Protein AF-0000000075077483 (afdb_homodimer)

Solvent-accessible surface area (backbone atoms only — not comparable to full-atom values): 10886 Å² total; per-residue (Å²): 132,54,50,33,24,31,17,31,36,60,47,81,89,48,21,84,65,26,46,28,31,30,27,50,31,21,62,82,51,62,83,49,68,46,40,33,31,26,36,29,25,46,46,90,75,42,62,84,83,55,70,41,80,48,17,48,75,46,72,58,89,95,40,52,27,29,35,39,52,67,51,25,32,35,39,57,49,85,51,50,43,59,76,71,48,81,44,57,90,45,44,68,61,53,51,48,16,56,40,25,47,48,66,54,92,131,54,52,34,24,31,18,31,36,60,47,80,90,47,20,83,67,25,47,29,31,31,28,50,29,22,61,80,50,62,83,49,67,47,41,34,31,26,37,29,24,43,46,90,76,44,62,84,83,54,71,40,79,47,17,48,75,46,71,59,88,94,40,54,27,29,37,39,51,65,53,26,31,34,41,56,50,85,52,49,44,59,77,72,48,80,44,57,91,45,44,69,61,54,51,47,16,55,40,26,48,48,68,55,91

Secondary structure (DSSP, 8-state):
--TTEEEEE--TTTTTT--EEEE-S-GGGTTSSEEEEEEEEETTTS-GGG-STTS-EEEETTEEEEE-GGG-EEEEGGGEEEEEEE-GGGHHHHHHHHHHHHH--/--TTEEEEE--TTTTTT--EEEE-S-GGGTTSSEEEEEEEEETTTS-GGG-STTS-EEEETTEEEEE-GGG-EEEEGGGEEEEEEE-GGGHHHHHHHHHHHHH--

Organism: Methylotuvimicrobium buryatense (NCBI:txid95641)

Sequence (210 aa):
MAQFRAYENSNKATMKAYPYLLDIQSNLLDELRTTVVIPLCPTNLAGKAAITKLCPILKIDDRSFIVLTQQIAGIDRKYLGKEICDLSQYRSEIIAALDFIISGIMAQFRAYENSNKATMKAYPYLLDIQSNLLDELRTTVVIPLCPTNLAGKAAITKLCPILKIDDRSFIVLTQQIAGIDRKYLGKEICDLSQYRSEIIAALDFIISGI

Radius of gyration: 16.52 Å; Cα contacts (8 Å, |Δi|>4): 460; chains: 2; bounding box: 36×50×36 Å

Nearest PDB structures (foldseek):
  3tcj-assembly1_A  TM=9.630E-01  e=7.686E-12  Aliivibrio fischeri
  4vub-assembly1_A-2  TM=9.237E-01  e=4.743E-09  Escherichia coli
  1vub-assembly1_A  TM=9.312E-01  e=1.357E-08  Escherichia coli
  2vub-assembly1_D  TM=9.098E-01  e=1.927E-08  Escherichia coli
  1vub-assembly2_D  TM=9.027E-01  e=4.117E-08  Escherichia coli

InterPro domains:
  IPR002712 Toxin CcdB [PF01845] (3-104)
  IPR011067 Plasmid maintenance toxin/Cell growth inhibitor [G3DSA:2.30.30.110] (1-105)

Foldseek 3Di:
DAAQWKFAQQDPVCCVQFGIWGFHAHPVVVVDQKTKTWTKGFVVSPPPVQDDLQWDWDDDDHTIITGNNVRIDIDGPVRTHGTRDGRVVCVVSSVSNNCCVVPVD/DAAQWKFAQQDPVCCVQFGIWGFHAHPVCVVDQKTKTWTKGFPVSPPPVQDDLQWDWDDDDHTIITGNNVRIDIDGPVRTHGTRDHRVVCVVSNVSNNCCVVPVD

Structure (mmCIF, N/CA/C/O backbone):
data_AF-0000000075077483-model_v1
#
loop_
_entity.id
_entity.type
_entity.pdbx_description
1 polymer 'Toxin CcdB'
#
loop_
_atom_site.group_PDB
_atom_site.id
_atom_site.type_symbol
_atom_site.label_atom_id
_atom_site.label_alt_id
_atom_site.label_comp_id
_atom_site.label_asym_id
_atom_site.label_entity_id
_atom_site.label_seq_id
_atom_site.pdbx_PDB_ins_code
_atom_site.Cartn_x
_atom_site.Cartn_y
_atom_site.Cartn_z
_atom_site.occupancy
_atom_site.B_iso_or_equiv
_atom_site.auth_seq_id
_atom_site.auth_comp_id
_atom_site.auth_asym_id
_atom_site.auth_atom_id
_atom_site.pdbx_PDB_model_num
ATOM 1 N N . MET A 1 1 ? 16.078 -9.047 -2.4 1 71.12 1 MET A N 1
ATOM 2 C CA . MET A 1 1 ? 14.648 -9.07 -2.674 1 71.12 1 MET A CA 1
ATOM 3 C C . MET A 1 1 ? 14.305 -8.148 -3.836 1 71.12 1 MET A C 1
ATOM 5 O O . MET A 1 1 ? 14.852 -7.051 -3.951 1 71.12 1 MET A O 1
ATOM 9 N N . ALA A 1 2 ? 13.648 -8.844 -4.918 1 86.56 2 ALA A N 1
ATOM 10 C CA . ALA A 1 2 ? 13.469 -8.148 -6.191 1 86.56 2 ALA A CA 1
ATOM 11 C C . ALA A 1 2 ? 12 -7.855 -6.457 1 86.56 2 ALA A C 1
ATOM 13 O O . ALA A 1 2 ? 11.117 -8.594 -6.008 1 86.56 2 ALA A O 1
ATOM 14 N N . GLN A 1 3 ? 11.875 -6.719 -7.055 1 95.44 3 GLN A N 1
ATOM 15 C CA . GLN A 1 3 ? 10.531 -6.324 -7.449 1 95.44 3 GLN A CA 1
ATOM 16 C C . GLN A 1 3 ? 9.875 -7.387 -8.328 1 95.44 3 GLN A C 1
ATOM 18 O O . GLN A 1 3 ? 10.523 -7.945 -9.219 1 95.44 3 GLN A O 1
ATOM 23 N N . PHE A 1 4 ? 8.648 -7.734 -8.07 1 97.5 4 PHE A N 1
ATOM 24 C CA . PHE A 1 4 ? 7.762 -8.648 -8.781 1 97.5 4 PHE A CA 1
ATOM 25 C C . PHE A 1 4 ? 8.164 -10.094 -8.523 1 97.5 4 PHE A C 1
ATOM 27 O O . PHE A 1 4 ? 7.973 -10.953 -9.391 1 97.5 4 PHE A O 1
ATOM 34 N N . ARG A 1 5 ? 8.805 -10.359 -7.426 1 97.31 5 ARG A N 1
ATOM 35 C CA . ARG A 1 5 ? 9.023 -11.719 -6.949 1 97.31 5 ARG A CA 1
ATOM 36 C C . ARG A 1 5 ? 8.039 -12.07 -5.84 1 97.31 5 ARG A C 1
ATOM 38 O O . ARG A 1 5 ? 7.652 -11.211 -5.047 1 97.31 5 ARG A O 1
ATOM 45 N N . ALA A 1 6 ? 7.668 -13.305 -5.891 1 98 6 ALA A N 1
ATOM 46 C CA . ALA A 1 6 ? 6.777 -13.812 -4.852 1 98 6 ALA A CA 1
ATOM 47 C C . ALA A 1 6 ? 7.566 -14.477 -3.727 1 98 6 ALA A C 1
ATOM 49 O O . ALA A 1 6 ? 8.539 -15.188 -3.98 1 98 6 ALA A O 1
ATOM 50 N N . TYR A 1 7 ? 7.16 -14.242 -2.523 1 98.06 7 TYR A N 1
ATOM 51 C CA . TYR A 1 7 ? 7.77 -14.812 -1.329 1 98.06 7 TYR A CA 1
ATOM 52 C C . TYR A 1 7 ? 6.73 -15.531 -0.476 1 98.06 7 TYR A C 1
ATOM 54 O O . TYR A 1 7 ? 5.551 -15.18 -0.503 1 98.06 7 TYR A O 1
ATOM 62 N N . GLU A 1 8 ? 7.199 -16.453 0.209 1 97.44 8 GLU A N 1
ATOM 63 C CA . GLU A 1 8 ? 6.316 -17.109 1.165 1 97.44 8 GLU A CA 1
ATOM 64 C C . GLU A 1 8 ? 5.879 -16.156 2.27 1 97.44 8 GLU A C 1
ATOM 66 O O . GLU A 1 8 ? 6.68 -15.344 2.748 1 97.44 8 GLU A O 1
ATOM 71 N N . ASN A 1 9 ? 4.621 -16.203 2.596 1 97.06 9 ASN A N 1
ATOM 72 C CA . ASN A 1 9 ? 4.121 -15.469 3.752 1 97.06 9 ASN A CA 1
ATOM 73 C C . ASN A 1 9 ? 4.484 -16.156 5.059 1 97.06 9 ASN A C 1
ATOM 75 O O . ASN A 1 9 ? 3.979 -17.25 5.355 1 97.06 9 ASN A O 1
ATOM 79 N N . SER A 1 10 ? 5.254 -15.5 5.852 1 95.06 10 SER A N 1
ATOM 80 C CA . SER A 1 10 ? 5.742 -16.125 7.074 1 95.06 10 SER A CA 1
ATOM 81 C C . SER A 1 10 ? 4.805 -15.859 8.25 1 95.06 10 SER A C 1
ATOM 83 O O . SER A 1 10 ? 5.02 -16.375 9.352 1 95.06 10 SER A O 1
ATOM 85 N N . ASN A 1 11 ? 3.857 -15.062 7.992 1 92.94 11 ASN A N 1
ATOM 86 C CA . ASN A 1 11 ? 2.877 -14.781 9.039 1 92.94 11 ASN A CA 1
ATOM 87 C C . ASN A 1 11 ? 1.908 -15.945 9.219 1 92.94 11 ASN A C 1
ATOM 89 O O . ASN A 1 11 ? 1.071 -16.203 8.359 1 92.94 11 ASN A O 1
ATOM 93 N N . LYS A 1 12 ? 1.883 -16.594 10.336 1 91.25 12 LYS A N 1
ATOM 94 C CA . LYS A 1 12 ? 1.103 -17.797 10.609 1 91.25 12 LYS A CA 1
ATOM 95 C C . LYS A 1 12 ? -0.393 -17.5 10.602 1 91.25 12 LYS A C 1
ATOM 97 O O . LYS A 1 12 ? -1.205 -18.359 10.258 1 91.25 12 LYS A O 1
ATOM 102 N N . ALA A 1 13 ? -0.696 -16.234 10.938 1 90 13 ALA A N 1
ATOM 103 C CA . ALA A 1 13 ? -2.105 -15.867 11.039 1 90 13 ALA A CA 1
ATOM 104 C C . ALA A 1 13 ? -2.736 -15.719 9.664 1 90 13 ALA A C 1
ATOM 106 O O . ALA A 1 13 ? -3.938 -15.938 9.492 1 90 13 ALA A O 1
ATOM 107 N N . THR A 1 14 ? -1.994 -15.375 8.664 1 91.44 14 THR A N 1
ATOM 108 C CA . THR A 1 14 ? -2.592 -15.031 7.383 1 91.44 14 THR A CA 1
ATOM 109 C C . THR A 1 14 ? -2.084 -15.953 6.277 1 91.44 14 THR A C 1
ATOM 111 O O . THR A 1 14 ? -2.621 -15.961 5.168 1 91.44 14 THR A O 1
ATOM 114 N N . MET A 1 15 ? -1.057 -16.797 6.527 1 92.06 15 MET A N 1
ATOM 115 C CA . MET A 1 15 ? -0.383 -17.578 5.5 1 92.06 15 MET A CA 1
ATOM 116 C C . MET A 1 15 ? -1.355 -18.547 4.828 1 92.06 15 MET A C 1
ATOM 118 O O . MET A 1 15 ? -1.161 -18.922 3.672 1 92.06 15 MET A O 1
ATOM 122 N N . LYS A 1 16 ? -2.379 -19.031 5.52 1 91.81 16 LYS A N 1
ATOM 123 C CA . LYS A 1 16 ? -3.342 -19.953 4.922 1 91.81 16 LYS A CA 1
ATOM 124 C C . LYS A 1 16 ? -4.148 -19.266 3.824 1 91.81 16 LYS A C 1
ATOM 126 O O . LYS A 1 16 ? -4.34 -19.828 2.744 1 91.81 16 LYS A O 1
ATOM 131 N N . ALA A 1 17 ? -4.566 -18.062 4.086 1 91.12 17 ALA A N 1
ATOM 132 C CA . ALA A 1 17 ? -5.352 -17.281 3.127 1 91.12 17 ALA A CA 1
ATOM 133 C C . ALA A 1 17 ? -4.461 -16.672 2.053 1 91.12 17 ALA A C 1
ATOM 135 O O . ALA A 1 17 ? -4.84 -16.609 0.882 1 91.12 17 ALA A O 1
ATOM 136 N N . TYR A 1 18 ? -3.275 -16.266 2.504 1 94.19 18 TYR A N 1
ATOM 137 C CA . TYR A 1 18 ? -2.318 -15.602 1.631 1 94.19 18 TYR A CA 1
ATOM 138 C C . TYR A 1 18 ? -0.953 -16.281 1.703 1 94.19 18 TYR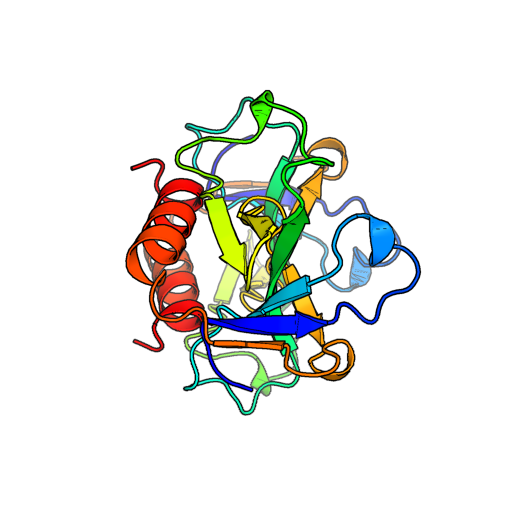 A C 1
ATOM 140 O O . TYR A 1 18 ? -0.018 -15.742 2.299 1 94.19 18 TYR A O 1
ATOM 148 N N . PRO A 1 19 ? -0.81 -17.344 1.039 1 95.94 19 PRO A N 1
ATOM 149 C CA . PRO A 1 19 ? 0.428 -18.109 1.172 1 95.94 19 PRO A CA 1
ATOM 150 C C . PRO A 1 19 ? 1.645 -17.375 0.616 1 95.94 19 PRO A C 1
ATOM 152 O O . PRO A 1 19 ? 2.775 -17.641 1.024 1 95.94 19 PRO A O 1
ATOM 155 N N . TYR A 1 20 ? 1.391 -16.422 -0.291 1 97.19 20 TYR A N 1
ATOM 156 C CA . TYR A 1 20 ? 2.51 -15.727 -0.918 1 97.19 20 TYR A CA 1
ATOM 157 C C . TYR A 1 20 ? 2.318 -14.219 -0.861 1 97.19 20 TYR A C 1
ATOM 159 O O . TYR A 1 20 ? 1.186 -13.727 -0.858 1 97.19 20 TYR A O 1
ATOM 167 N N . LEU A 1 21 ? 3.395 -13.562 -0.806 1 97.88 21 LEU A N 1
ATOM 168 C CA . LEU A 1 21 ? 3.467 -12.109 -0.886 1 97.88 21 LEU A CA 1
ATOM 169 C C . LEU A 1 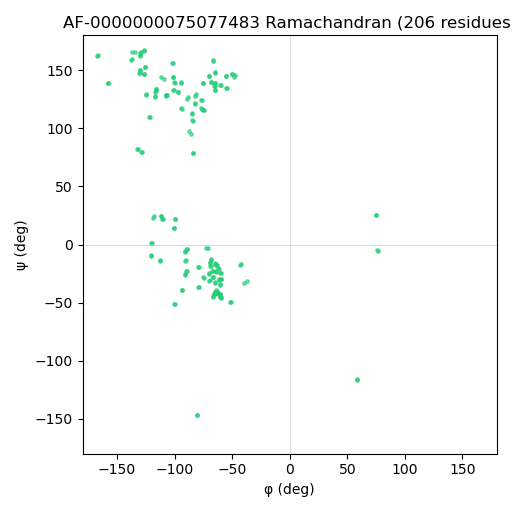21 ? 4.258 -11.672 -2.115 1 97.88 21 LEU A C 1
ATOM 171 O O . LEU A 1 21 ? 5.383 -12.125 -2.33 1 97.88 21 LEU A O 1
ATOM 175 N N . LEU A 1 22 ? 3.652 -10.828 -2.869 1 98 22 LEU A N 1
ATOM 176 C CA . LEU A 1 22 ? 4.305 -10.289 -4.055 1 98 22 LEU A CA 1
ATOM 177 C C . LEU A 1 22 ? 4.984 -8.961 -3.746 1 98 22 LEU A C 1
ATOM 179 O O . LEU A 1 22 ? 4.316 -7.98 -3.412 1 98 22 LEU A O 1
ATOM 183 N N . ASP A 1 23 ? 6.309 -8.969 -3.9 1 97.75 23 ASP A N 1
ATOM 184 C CA . ASP A 1 23 ? 7.043 -7.727 -3.703 1 97.75 23 ASP A CA 1
ATOM 185 C C . ASP A 1 23 ? 6.891 -6.801 -4.91 1 97.75 23 ASP A C 1
ATOM 187 O O . ASP A 1 23 ? 7.223 -7.184 -6.035 1 97.75 23 ASP A O 1
ATOM 191 N N . ILE A 1 24 ? 6.414 -5.527 -4.66 1 97.19 24 ILE A N 1
ATOM 192 C CA . ILE A 1 24 ? 6.184 -4.637 -5.793 1 97.19 24 ILE A CA 1
ATOM 193 C C . ILE A 1 24 ? 7.047 -3.385 -5.648 1 97.19 24 ILE A C 1
ATOM 195 O O . ILE A 1 24 ? 6.98 -2.479 -6.48 1 97.19 24 ILE A O 1
ATOM 199 N N . GLN A 1 25 ? 7.816 -3.303 -4.641 1 95.38 25 GLN A N 1
ATOM 200 C CA . GLN A 1 25 ? 8.633 -2.123 -4.383 1 95.38 25 GLN A CA 1
ATOM 201 C C . GLN A 1 25 ? 9.836 -2.07 -5.328 1 95.38 25 GLN A C 1
ATOM 203 O O . GLN A 1 25 ? 10.477 -3.092 -5.586 1 95.38 25 GLN A O 1
ATOM 208 N N . SER A 1 26 ? 10.133 -0.882 -5.824 1 94.56 26 SER A N 1
ATOM 209 C CA . SER A 1 26 ? 11.266 -0.688 -6.727 1 94.56 26 SER A CA 1
ATOM 210 C C . SER A 1 26 ? 12.562 -1.191 -6.102 1 94.56 26 SER A C 1
ATOM 212 O O . SER A 1 26 ? 12.828 -0.944 -4.922 1 94.56 26 SER A O 1
ATOM 214 N N . ASN A 1 27 ? 13.406 -1.726 -6.902 1 93.38 27 ASN A N 1
ATOM 215 C CA . ASN A 1 27 ? 14.695 -2.219 -6.445 1 93.38 27 ASN A CA 1
ATOM 216 C C . ASN A 1 27 ? 15.609 -1.078 -6.004 1 93.38 27 ASN A C 1
ATOM 218 O O . ASN A 1 27 ? 16.609 -1.305 -5.316 1 93.38 27 ASN A O 1
ATOM 222 N N . LEU A 1 28 ? 15.281 0.094 -6.441 1 89.56 28 LEU A N 1
ATOM 223 C CA . LEU A 1 28 ? 16.078 1.262 -6.078 1 89.56 28 LEU A CA 1
ATOM 224 C C . LEU A 1 28 ? 15.938 1.57 -4.59 1 89.56 28 LEU A C 1
ATOM 226 O O . LEU A 1 28 ? 16.75 2.316 -4.027 1 89.56 28 LEU A O 1
ATOM 230 N N . LEU A 1 29 ? 15 0.995 -3.895 1 89.81 29 LEU A N 1
ATOM 231 C CA . LEU A 1 29 ? 14.734 1.267 -2.486 1 89.81 29 LEU A CA 1
ATOM 232 C C . LEU A 1 29 ? 15.078 0.057 -1.625 1 89.81 29 LEU A C 1
ATOM 234 O O . LEU A 1 29 ? 14.5 -0.131 -0.551 1 89.81 29 LEU A O 1
ATOM 238 N N . ASP A 1 30 ? 15.953 -0.751 -2.107 1 88.38 30 ASP A N 1
ATOM 239 C CA . ASP A 1 30 ? 16.312 -2.012 -1.465 1 88.38 30 ASP A CA 1
ATOM 240 C C . ASP A 1 30 ? 16.953 -1.768 -0.101 1 88.38 30 ASP A C 1
ATOM 242 O O . ASP A 1 30 ? 17.031 -2.676 0.73 1 88.38 30 ASP A O 1
ATOM 246 N N . GLU A 1 31 ? 17.391 -0.625 0.12 1 88 31 GLU A N 1
ATOM 247 C CA . GLU A 1 31 ? 18.062 -0.329 1.379 1 88 31 GLU A CA 1
ATOM 248 C C . GLU A 1 31 ? 17.062 -0.121 2.51 1 88 31 GLU A C 1
ATOM 250 O O . GLU A 1 31 ? 17.438 -0.15 3.686 1 88 31 GLU A O 1
ATOM 255 N N . LEU A 1 32 ? 15.875 0.15 2.174 1 87.62 32 LEU A N 1
ATOM 256 C CA . LEU A 1 32 ? 14.852 0.329 3.197 1 87.62 32 LEU A CA 1
ATOM 257 C C . LEU A 1 32 ? 14.602 -0.974 3.951 1 87.62 32 LEU A C 1
ATOM 259 O O . LEU A 1 32 ? 14.664 -2.057 3.365 1 87.62 32 LEU A O 1
ATOM 263 N N . ARG A 1 33 ? 14.273 -0.849 5.18 1 90.56 33 ARG A N 1
ATOM 264 C CA . ARG A 1 33 ? 13.945 -2.004 6.008 1 90.56 33 ARG A CA 1
ATOM 265 C C . ARG A 1 33 ? 12.617 -2.625 5.574 1 90.56 33 ARG A C 1
ATOM 267 O O . ARG A 1 33 ? 12.445 -3.844 5.648 1 90.56 33 ARG A O 1
ATOM 274 N N . THR A 1 34 ? 11.75 -1.788 5.074 1 91.81 34 THR A N 1
ATOM 275 C CA . THR A 1 34 ? 10.414 -2.248 4.688 1 91.81 34 THR A CA 1
ATOM 276 C C . THR A 1 34 ? 10.32 -2.422 3.174 1 91.81 34 THR A C 1
ATOM 278 O O . THR A 1 34 ? 11.172 -1.927 2.434 1 91.81 34 THR A O 1
ATOM 281 N N . THR A 1 35 ? 9.469 -3.197 2.76 1 95.31 35 THR A N 1
ATOM 282 C CA . THR A 1 35 ? 9.047 -3.297 1.366 1 95.31 35 THR A CA 1
ATOM 283 C C . THR A 1 35 ? 7.523 -3.23 1.255 1 95.31 35 THR A C 1
ATOM 285 O O . THR A 1 35 ? 6.82 -3.246 2.268 1 95.31 35 THR A O 1
ATOM 288 N N . VAL A 1 36 ? 7.047 -3.021 0.059 1 96.94 36 VAL A N 1
ATOM 289 C CA . VAL A 1 36 ? 5.613 -3.002 -0.196 1 96.94 36 VAL A CA 1
ATOM 290 C C . VAL A 1 36 ? 5.199 -4.27 -0.944 1 96.94 36 VAL A C 1
ATOM 292 O O . VAL A 1 36 ? 5.789 -4.605 -1.973 1 96.94 36 VAL A O 1
ATOM 295 N N . VAL A 1 37 ? 4.207 -4.93 -0.419 1 97.81 37 VAL A N 1
ATOM 296 C CA . VAL A 1 37 ? 3.818 -6.215 -0.996 1 97.81 37 VAL A CA 1
ATOM 297 C C . VAL A 1 37 ? 2.314 -6.234 -1.252 1 97.81 37 VAL A C 1
ATOM 299 O O . VAL A 1 37 ? 1.58 -5.387 -0.739 1 97.81 37 VAL A O 1
ATOM 302 N N . ILE A 1 38 ? 1.945 -7.145 -2.064 1 97.5 38 ILE A N 1
ATOM 303 C CA . ILE A 1 38 ? 0.545 -7.5 -2.266 1 97.5 38 ILE A CA 1
ATOM 304 C C . ILE A 1 38 ? 0.353 -8.992 -2.018 1 97.5 38 ILE A C 1
ATOM 306 O O . ILE A 1 38 ? 1.08 -9.82 -2.574 1 97.5 38 ILE A O 1
ATOM 310 N N . PRO A 1 39 ? -0.581 -9.367 -1.219 1 97.06 39 PRO A N 1
ATOM 311 C CA . PRO A 1 39 ? -0.812 -10.797 -0.982 1 97.06 39 PRO A CA 1
ATOM 312 C C . PRO A 1 39 ? -1.405 -11.508 -2.195 1 97.06 39 PRO A C 1
ATOM 314 O O . PRO A 1 39 ? -2.191 -10.914 -2.939 1 97.06 39 PRO A O 1
ATOM 317 N N . LEU A 1 40 ? -1.026 -12.695 -2.367 1 96.31 40 LEU A N 1
ATOM 318 C CA . LEU A 1 40 ? -1.577 -13.57 -3.4 1 96.31 40 LEU A CA 1
ATOM 319 C C . LEU A 1 40 ? -2.473 -14.641 -2.787 1 96.31 40 LEU A C 1
ATOM 321 O O . LEU A 1 40 ? -2.047 -15.375 -1.894 1 96.31 40 LEU A O 1
ATOM 325 N N . CYS A 1 41 ? -3.596 -14.727 -3.291 1 94.81 41 CYS A N 1
ATOM 326 C CA . CYS A 1 41 ? -4.578 -15.68 -2.789 1 94.81 41 CYS A CA 1
ATOM 327 C C . CYS A 1 41 ? -4.922 -16.719 -3.852 1 94.81 41 CYS A C 1
ATOM 329 O O . CYS A 1 41 ? -5.191 -16.375 -5 1 94.81 41 CYS A O 1
ATOM 331 N N . PRO A 1 42 ? -4.934 -17.984 -3.426 1 93.19 42 PRO A N 1
ATOM 332 C CA . PRO A 1 42 ? -5.387 -18.984 -4.398 1 93.19 42 PRO A CA 1
ATOM 333 C C . PRO A 1 42 ? -6.812 -18.734 -4.883 1 93.19 42 PRO A C 1
ATOM 335 O O . PRO A 1 42 ? -7.688 -18.391 -4.086 1 93.19 42 PRO A O 1
ATOM 338 N N . THR A 1 43 ? -7 -18.891 -6.195 1 89.56 43 THR A N 1
ATOM 339 C CA . THR A 1 43 ? -8.289 -18.594 -6.801 1 89.56 43 THR A CA 1
ATOM 340 C C . THR A 1 43 ? -9.391 -19.469 -6.195 1 89.56 43 THR A C 1
ATOM 342 O O . THR A 1 43 ? -10.555 -19.078 -6.148 1 89.56 43 THR A O 1
ATOM 345 N N . ASN A 1 44 ? -9.047 -20.641 -5.758 1 85.44 44 ASN A N 1
ATOM 346 C CA . ASN A 1 44 ? -10.039 -21.547 -5.188 1 85.44 44 ASN A CA 1
ATOM 347 C C . ASN A 1 44 ? -10.539 -21.047 -3.836 1 85.44 44 ASN A C 1
ATOM 349 O O . ASN A 1 44 ? -11.594 -21.469 -3.367 1 85.44 44 ASN A O 1
ATOM 353 N N . LEU A 1 45 ? -9.703 -20.266 -3.197 1 79.69 45 LEU A N 1
ATOM 354 C CA . LEU A 1 45 ? -10.102 -19.688 -1.92 1 79.69 45 LEU A CA 1
ATOM 355 C C . LEU A 1 45 ? -10.797 -18.344 -2.127 1 79.69 45 LEU A C 1
ATOM 357 O O . LEU A 1 45 ? -11.523 -17.875 -1.244 1 79.69 45 LEU A O 1
ATOM 361 N N . ALA A 1 46 ? -10.391 -17.797 -3.4 1 72.5 46 ALA A N 1
ATOM 362 C CA . ALA A 1 46 ? -10.914 -16.453 -3.648 1 72.5 46 ALA A CA 1
ATOM 363 C C . ALA A 1 46 ? -12.32 -16.516 -4.238 1 72.5 46 ALA A C 1
ATOM 365 O O . ALA A 1 46 ? -12.641 -17.422 -5.012 1 72.5 46 ALA A O 1
ATOM 366 N N . GLY A 1 47 ? -13.289 -16.094 -3.551 1 62.19 47 GLY A N 1
ATOM 367 C CA . GLY A 1 47 ? -14.602 -16.031 -4.172 1 62.19 47 GLY A CA 1
ATOM 368 C C . GLY A 1 47 ? -14.586 -15.383 -5.539 1 62.19 47 GLY A C 1
ATOM 369 O O . GLY A 1 47 ? -13.617 -14.703 -5.898 1 62.19 47 GLY A O 1
ATOM 370 N N . LYS A 1 48 ? -15.508 -15.836 -6.633 1 56.66 48 LYS A N 1
ATOM 371 C CA . LYS A 1 48 ? -15.688 -15.359 -8 1 56.66 48 LYS A CA 1
ATOM 372 C C . LYS A 1 48 ? -15.617 -13.836 -8.062 1 56.66 48 LYS A C 1
ATOM 374 O O . LYS A 1 48 ? -15.234 -13.266 -9.086 1 56.66 48 LYS A O 1
ATOM 379 N N . ALA A 1 49 ? -16.031 -13.242 -7.102 1 53.5 49 ALA A N 1
ATOM 380 C CA . ALA A 1 49 ? -16.234 -11.797 -7.082 1 53.5 49 ALA A CA 1
ATOM 381 C C . ALA A 1 49 ? -14.906 -11.047 -7.066 1 53.5 49 ALA A C 1
ATOM 383 O O . ALA A 1 49 ? -14.859 -9.836 -7.293 1 53.5 49 ALA A O 1
ATOM 384 N N . ALA A 1 50 ? -13.797 -11.805 -7.012 1 57.34 50 ALA A N 1
ATOM 385 C CA . ALA A 1 50 ? -12.547 -11.109 -6.754 1 57.34 50 ALA A CA 1
ATOM 386 C C . ALA A 1 50 ? -11.883 -10.672 -8.055 1 57.34 50 ALA A C 1
ATOM 388 O O . ALA A 1 50 ? -11.148 -9.688 -8.086 1 57.34 50 ALA A O 1
ATOM 389 N N . ILE A 1 51 ? -12.391 -11.227 -9.164 1 57.75 51 ILE A N 1
ATOM 390 C CA . ILE A 1 51 ? -11.641 -11.023 -10.398 1 57.75 51 ILE A CA 1
ATOM 391 C C . ILE A 1 51 ? -12.078 -9.719 -11.062 1 57.75 51 ILE A C 1
ATOM 393 O O . ILE A 1 51 ? -13.234 -9.586 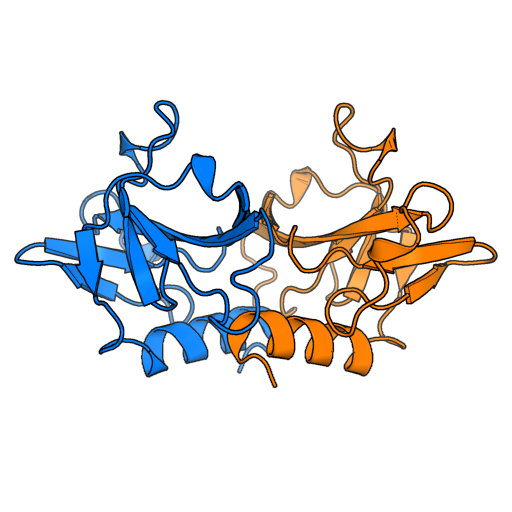-11.484 1 57.75 51 ILE A O 1
ATOM 397 N N . THR A 1 52 ? -11.344 -8.711 -10.844 1 71.5 52 THR A N 1
ATOM 398 C CA . THR A 1 52 ? -11.586 -7.41 -11.461 1 71.5 52 THR A CA 1
ATOM 399 C C . THR A 1 52 ? -10.273 -6.797 -11.945 1 71.5 52 THR A C 1
ATOM 401 O O . THR A 1 52 ? -9.211 -7.406 -11.812 1 71.5 52 THR A O 1
ATOM 404 N N . LYS A 1 53 ? -10.367 -5.832 -12.727 1 78.56 53 LYS A N 1
ATOM 405 C CA . LYS A 1 53 ? -9.219 -5.02 -13.117 1 78.56 53 LYS A CA 1
ATOM 406 C C . LYS A 1 53 ? -8.336 -4.703 -11.914 1 78.56 53 LYS A C 1
ATOM 408 O O . LYS A 1 53 ? -7.121 -4.523 -12.062 1 78.56 53 LYS A O 1
ATOM 413 N N . LEU A 1 54 ? -8.828 -4.852 -10.828 1 88.19 54 LEU A N 1
ATOM 414 C CA . LEU A 1 54 ? -8.133 -4.5 -9.594 1 88.19 54 LEU A CA 1
ATOM 415 C C . LEU A 1 54 ? -7.336 -5.688 -9.055 1 88.19 54 LEU A C 1
ATOM 417 O O . LEU A 1 54 ? -6.332 -5.508 -8.367 1 88.19 54 LEU A O 1
ATOM 421 N N . CYS A 1 55 ? -7.785 -6.859 -9.414 1 92.38 55 CYS A N 1
ATOM 422 C CA . CYS A 1 55 ? -7.148 -8.062 -8.891 1 92.38 55 CYS A CA 1
ATOM 423 C C . CYS A 1 55 ? -6.867 -9.055 -10.016 1 92.38 55 CYS A C 1
ATOM 425 O O . CYS A 1 55 ? -7.578 -10.047 -10.164 1 92.38 55 CYS A O 1
ATOM 427 N N . PRO A 1 56 ? -5.801 -8.836 -10.672 1 93 56 PRO A N 1
ATOM 428 C CA . PRO A 1 56 ? -5.484 -9.75 -11.766 1 93 56 PRO A CA 1
ATOM 429 C C . PRO A 1 56 ? -5.156 -11.164 -11.281 1 93 56 PRO A C 1
ATOM 431 O O . PRO A 1 56 ? -4.824 -11.359 -10.109 1 93 56 PRO A O 1
ATOM 434 N N . ILE A 1 57 ? -5.305 -12.086 -12.188 1 93.06 57 ILE A N 1
ATOM 435 C CA . ILE A 1 57 ? -4.969 -13.477 -11.906 1 93.06 57 ILE A CA 1
ATOM 436 C C . ILE A 1 57 ? -3.604 -13.812 -12.508 1 93.06 57 ILE A C 1
ATOM 438 O O . ILE A 1 57 ? -3.311 -13.438 -13.641 1 93.06 57 ILE A O 1
ATOM 442 N N . LEU A 1 58 ? -2.801 -14.43 -11.711 1 93.12 58 LEU A N 1
ATOM 443 C CA . LEU A 1 58 ? -1.516 -14.898 -12.211 1 93.12 58 LEU A CA 1
ATOM 444 C C . LEU A 1 58 ? -1.323 -16.375 -11.922 1 93.12 58 LEU A C 1
ATOM 446 O O . LEU A 1 58 ? -2.074 -16.969 -11.141 1 93.12 58 LEU A O 1
ATOM 450 N N . LYS A 1 59 ? -0.371 -16.938 -12.547 1 94 59 LYS A N 1
ATOM 451 C CA . LYS A 1 59 ? -0.114 -18.359 -12.391 1 94 59 LYS A CA 1
ATOM 452 C C . LYS A 1 59 ? 1.255 -18.609 -11.766 1 94 59 LYS A C 1
ATOM 454 O O . LYS A 1 59 ? 2.242 -17.969 -12.148 1 94 59 LYS A O 1
ATOM 459 N N . ILE A 1 60 ? 1.271 -19.438 -10.797 1 94.56 60 ILE A N 1
ATOM 460 C CA . ILE A 1 60 ? 2.494 -19.953 -10.195 1 94.56 60 ILE A CA 1
ATOM 461 C C . ILE A 1 60 ? 2.508 -21.469 -10.281 1 94.56 60 ILE A C 1
ATOM 463 O O . ILE A 1 60 ? 1.712 -22.141 -9.617 1 94.56 60 ILE A O 1
ATOM 467 N N . ASP A 1 61 ? 3.396 -21.906 -11.125 1 89.75 61 ASP A N 1
ATOM 468 C CA . ASP A 1 61 ? 3.41 -23.328 -11.438 1 89.75 61 ASP A CA 1
ATOM 469 C C . ASP A 1 61 ? 2.066 -23.781 -12 1 89.75 61 ASP A C 1
ATOM 471 O O . ASP A 1 61 ? 1.602 -23.266 -13.008 1 89.75 61 ASP A O 1
ATOM 475 N N . ASP A 1 62 ? 1.297 -24.672 -11.375 1 89.69 62 ASP A N 1
ATOM 476 C CA . ASP A 1 62 ? 0.04 -25.172 -11.914 1 89.69 62 ASP A CA 1
ATOM 477 C C . ASP A 1 62 ? -1.153 -24.656 -11.125 1 89.69 62 ASP A C 1
ATOM 479 O O . ASP A 1 62 ? -2.23 -25.25 -11.141 1 89.69 62 ASP A O 1
ATOM 483 N N . ARG A 1 63 ? -0.862 -23.594 -10.5 1 92.69 63 ARG A N 1
ATOM 484 C CA . ARG A 1 63 ? -1.936 -23.031 -9.688 1 92.69 63 ARG A CA 1
ATOM 485 C C . ARG A 1 63 ? -2.17 -21.562 -10.031 1 92.69 63 ARG A C 1
ATOM 487 O O . ARG A 1 63 ? -1.242 -20.859 -10.43 1 92.69 63 ARG A O 1
ATOM 494 N N . SER A 1 64 ? -3.377 -21.156 -9.945 1 93.38 64 SER A N 1
ATOM 495 C CA . SER A 1 64 ? -3.764 -19.781 -10.203 1 93.38 64 SER A CA 1
ATOM 496 C C . SER A 1 64 ? -3.945 -19 -8.898 1 93.38 64 SER A C 1
ATOM 498 O O . SER A 1 64 ? -4.484 -19.547 -7.926 1 93.38 64 SER A O 1
ATOM 500 N N . PHE A 1 65 ? -3.488 -17.797 -8.914 1 94.19 65 PHE A N 1
ATOM 501 C CA . P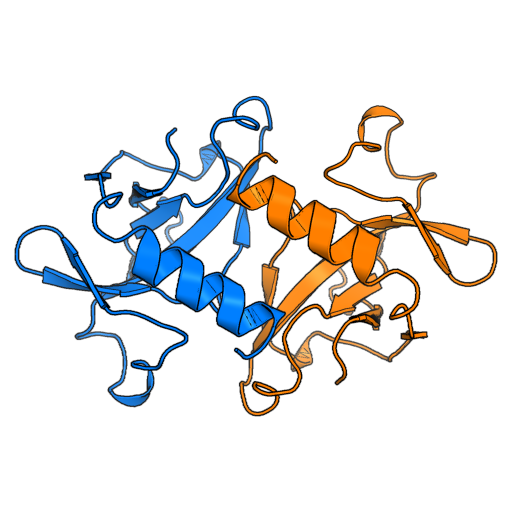HE A 1 65 ? -3.586 -16.922 -7.742 1 94.19 65 PHE A CA 1
ATOM 502 C C . PHE A 1 65 ? -4.172 -15.57 -8.117 1 94.19 65 PHE A C 1
ATOM 504 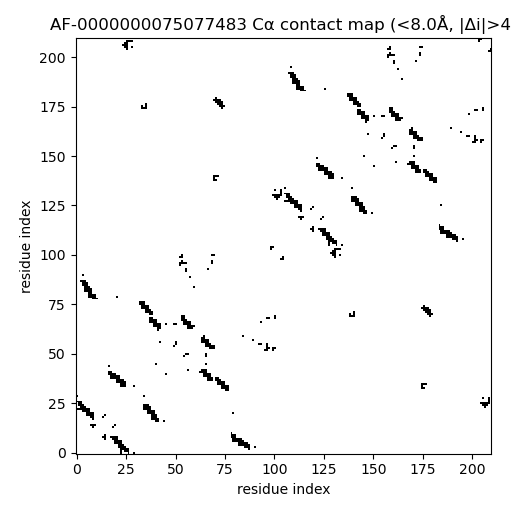O O . PHE A 1 65 ? -3.922 -15.062 -9.211 1 94.19 65 PHE A O 1
ATOM 511 N N . ILE A 1 66 ? -4.887 -14.969 -7.254 1 94.88 66 ILE A N 1
ATOM 512 C CA . ILE A 1 66 ? -5.41 -13.617 -7.383 1 94.88 66 ILE A CA 1
ATOM 513 C C . ILE A 1 66 ? -4.492 -12.641 -6.648 1 94.88 66 ILE A C 1
ATOM 515 O O . ILE A 1 66 ? -4.059 -12.906 -5.527 1 94.88 66 ILE A O 1
ATOM 519 N N . VAL A 1 67 ? -4.156 -11.578 -7.336 1 95.81 67 VAL A N 1
ATOM 520 C CA . VAL A 1 67 ? -3.389 -10.492 -6.727 1 95.81 67 VAL A CA 1
ATOM 521 C C . VAL A 1 67 ? -4.328 -9.539 -5.996 1 95.81 67 VAL A C 1
ATOM 523 O O . VAL A 1 67 ? -5.031 -8.742 -6.629 1 95.81 67 VAL A O 1
ATOM 526 N N . LEU A 1 68 ? -4.355 -9.547 -4.723 1 94 68 LEU A N 1
ATOM 527 C CA . LEU A 1 68 ? -5.273 -8.719 -3.953 1 94 68 LEU A CA 1
ATOM 528 C C . LEU A 1 68 ? -4.711 -7.312 -3.768 1 94 68 LEU A C 1
ATOM 530 O O . LEU A 1 68 ? -4.289 -6.949 -2.666 1 94 68 LEU A O 1
ATOM 534 N N . THR A 1 69 ? -4.828 -6.531 -4.785 1 95 69 THR A N 1
ATOM 535 C CA . THR A 1 69 ? -4.207 -5.215 -4.863 1 95 69 THR A CA 1
ATOM 536 C C . THR A 1 69 ? -4.711 -4.312 -3.738 1 95 69 THR A C 1
ATOM 538 O O . THR A 1 69 ? -3.949 -3.51 -3.191 1 95 69 THR A O 1
ATOM 541 N N . GLN A 1 70 ? -5.973 -4.434 -3.324 1 92.19 70 GLN A N 1
ATOM 542 C CA . GLN A 1 70 ? -6.559 -3.59 -2.289 1 92.19 70 GLN A CA 1
ATOM 543 C C . GLN A 1 70 ? -5.961 -3.902 -0.92 1 92.19 70 GLN A C 1
ATOM 545 O O . GLN A 1 70 ? -6.145 -3.143 0.032 1 92.19 70 GLN A O 1
ATOM 550 N N . GLN A 1 71 ? -5.285 -5.059 -0.842 1 93.75 71 GLN A N 1
ATOM 551 C CA . GLN A 1 71 ? -4.656 -5.457 0.413 1 93.75 71 GLN A CA 1
ATOM 552 C C . GLN A 1 71 ? -3.162 -5.148 0.4 1 93.75 71 GLN A C 1
ATOM 554 O O . GLN A 1 71 ? -2.373 -5.855 1.034 1 93.75 71 GLN A O 1
ATOM 559 N N . ILE A 1 72 ? -2.734 -4.254 -0.425 1 96.94 72 ILE A N 1
ATOM 560 C CA . ILE A 1 72 ? -1.354 -3.787 -0.467 1 96.94 72 ILE A CA 1
ATOM 561 C C . ILE A 1 72 ? -0.895 -3.406 0.939 1 96.94 72 ILE A C 1
ATOM 563 O O . ILE A 1 72 ? -1.686 -2.906 1.743 1 96.94 72 ILE A O 1
ATOM 567 N N . ALA A 1 73 ? 0.38 -3.635 1.199 1 97.19 73 ALA A N 1
ATOM 568 C CA . ALA A 1 73 ? 0.869 -3.336 2.543 1 97.19 73 ALA A CA 1
ATOM 569 C C . ALA A 1 73 ? 2.379 -3.119 2.541 1 97.19 73 ALA A C 1
ATOM 571 O O . ALA A 1 73 ? 3.111 -3.816 1.836 1 97.19 73 ALA A O 1
ATOM 572 N N . GLY A 1 74 ? 2.775 -2.143 3.283 1 96.62 74 GLY A N 1
ATOM 573 C CA . GLY A 1 74 ? 4.18 -2.062 3.656 1 96.62 74 GLY A CA 1
ATOM 574 C C . GLY A 1 74 ? 4.535 -2.951 4.832 1 96.62 74 GLY A C 1
ATOM 575 O O . GLY A 1 74 ? 3.898 -2.879 5.887 1 96.62 74 GLY A O 1
ATOM 576 N N . ILE A 1 75 ? 5.551 -3.727 4.668 1 95.44 75 ILE A N 1
ATOM 577 C CA . ILE A 1 75 ? 5.918 -4.641 5.746 1 95.44 75 ILE A CA 1
ATOM 578 C C . ILE A 1 75 ? 7.438 -4.652 5.914 1 95.44 75 ILE A C 1
ATOM 580 O O . ILE A 1 75 ? 8.172 -4.25 5.008 1 95.44 75 ILE A O 1
ATOM 584 N N . ASP A 1 76 ? 7.824 -5.078 7.094 1 94.69 76 ASP A N 1
ATOM 585 C CA . ASP A 1 76 ? 9.25 -5.348 7.285 1 94.69 76 ASP A CA 1
ATOM 586 C C . ASP A 1 76 ? 9.711 -6.504 6.398 1 94.69 76 ASP A C 1
ATOM 588 O O . ASP A 1 76 ? 9.039 -7.531 6.312 1 94.69 76 ASP A O 1
ATOM 592 N N . ARG A 1 77 ? 10.859 -6.398 5.82 1 93.69 77 ARG A N 1
ATOM 593 C CA . ARG A 1 77 ? 11.391 -7.414 4.918 1 93.69 77 ARG A CA 1
ATOM 594 C C . ARG A 1 77 ? 11.633 -8.727 5.652 1 93.69 77 ARG A C 1
ATOM 596 O O . ARG A 1 77 ? 11.641 -9.797 5.035 1 93.69 77 ARG A O 1
ATOM 603 N N . LYS A 1 78 ? 11.781 -8.609 6.891 1 92.69 78 LYS A N 1
ATOM 604 C CA . LYS A 1 78 ? 12.055 -9.805 7.684 1 92.69 78 LYS A CA 1
ATOM 605 C C . LYS A 1 78 ? 10.867 -10.766 7.656 1 92.69 78 LYS A C 1
ATOM 607 O O . LYS A 1 78 ? 11.008 -11.945 7.984 1 92.69 78 LYS A O 1
ATOM 612 N N . TYR A 1 79 ? 9.695 -10.273 7.242 1 93.25 79 TYR A N 1
ATOM 613 C CA . TYR A 1 79 ? 8.5 -11.109 7.207 1 93.25 79 TYR A CA 1
ATOM 614 C C . TYR A 1 79 ? 8.375 -11.82 5.867 1 93.25 79 TYR A C 1
ATOM 616 O O . TYR A 1 79 ? 7.457 -12.617 5.668 1 93.25 79 TYR A O 1
ATOM 624 N N . LEU A 1 80 ? 9.25 -11.539 4.973 1 95.38 80 LEU A N 1
ATOM 625 C CA . LEU A 1 80 ? 9.289 -12.266 3.709 1 95.38 80 LEU A CA 1
ATOM 626 C C . LEU A 1 80 ? 10.039 -13.586 3.867 1 95.38 80 LEU A C 1
ATOM 628 O O . LEU A 1 80 ? 11.203 -13.594 4.281 1 95.38 80 LEU A O 1
ATOM 632 N N . GLY A 1 81 ? 9.375 -14.602 3.574 1 95.88 81 GLY A N 1
ATOM 633 C CA . GLY A 1 81 ? 10 -15.914 3.635 1 95.88 81 GLY A CA 1
ATOM 634 C C . GLY A 1 81 ? 10.836 -16.234 2.41 1 95.88 81 GLY A C 1
ATOM 635 O O . GLY A 1 81 ? 11.469 -15.344 1.837 1 95.88 81 GLY A O 1
ATOM 636 N N . LYS A 1 82 ? 10.844 -17.469 2.082 1 95.94 82 LYS A N 1
ATOM 637 C CA . LYS A 1 82 ? 11.625 -17.922 0.937 1 95.94 82 LYS A CA 1
ATOM 638 C C . LYS A 1 82 ? 11.031 -17.406 -0.372 1 95.94 82 LYS A C 1
ATOM 640 O O . LYS A 1 82 ? 9.812 -17.359 -0.528 1 95.94 82 LYS A O 1
ATOM 645 N N . GLU A 1 83 ? 11.93 -17.016 -1.254 1 96.75 83 GLU A N 1
ATOM 646 C CA . GLU A 1 83 ? 11.469 -16.641 -2.588 1 96.75 83 GLU A CA 1
ATOM 647 C C . GLU A 1 83 ? 10.875 -17.844 -3.322 1 96.75 83 GLU A C 1
ATOM 649 O O . GLU A 1 83 ? 11.469 -18.922 -3.34 1 96.75 83 GLU A O 1
ATOM 654 N N . ILE A 1 84 ? 9.812 -17.672 -3.867 1 96.38 84 ILE A N 1
ATOM 655 C CA . ILE A 1 84 ? 9.086 -18.766 -4.508 1 96.38 84 ILE A CA 1
ATOM 656 C C . ILE A 1 84 ? 9.32 -18.719 -6.016 1 96.38 84 ILE A C 1
ATOM 658 O O . ILE A 1 84 ? 9.594 -19.75 -6.637 1 96.38 84 ILE A O 1
ATOM 662 N N . CYS A 1 85 ? 9.102 -17.547 -6.648 1 96.31 85 CYS A N 1
ATOM 663 C CA . CYS A 1 85 ? 9.25 -17.469 -8.102 1 96.31 85 CYS A CA 1
ATOM 664 C C . CYS A 1 85 ? 9.273 -16.016 -8.57 1 96.31 85 CYS A C 1
ATOM 666 O O . CYS A 1 85 ? 8.984 -15.102 -7.793 1 96.31 85 CYS A O 1
ATOM 668 N N . ASP A 1 86 ? 9.75 -15.891 -9.758 1 97.12 86 ASP A N 1
ATOM 669 C CA . ASP A 1 86 ? 9.758 -14.609 -10.445 1 97.12 86 ASP A CA 1
ATOM 670 C C . ASP A 1 86 ? 8.461 -14.391 -11.227 1 97.12 86 ASP A C 1
ATOM 672 O O . ASP A 1 86 ? 8.078 -15.227 -12.047 1 97.12 86 ASP A O 1
ATOM 676 N N . LEU A 1 87 ? 7.797 -13.266 -10.992 1 97.38 87 LEU A N 1
ATOM 677 C CA . LEU A 1 87 ? 6.523 -12.984 -11.641 1 97.38 87 LEU A CA 1
ATOM 678 C C . LEU A 1 87 ? 6.617 -11.719 -12.5 1 97.38 87 LEU A C 1
ATOM 680 O O . LEU A 1 87 ? 5.605 -11.07 -12.758 1 97.38 87 LEU A O 1
ATOM 684 N N . SER A 1 88 ? 7.793 -11.359 -12.914 1 96.31 88 SER A N 1
ATOM 685 C CA . SER A 1 88 ? 8.031 -10.164 -13.719 1 96.31 88 SER A CA 1
ATOM 686 C C . SER A 1 88 ? 7.258 -10.211 -15.031 1 96.31 88 SER A C 1
ATOM 688 O O . SER A 1 88 ? 6.98 -9.18 -15.641 1 96.31 88 SER A O 1
ATOM 690 N N . GLN A 1 89 ? 6.941 -11.438 -15.461 1 96.19 89 GLN A N 1
ATOM 691 C CA . GLN A 1 89 ? 6.176 -11.586 -16.688 1 96.19 89 GLN A CA 1
ATOM 692 C C . GLN A 1 89 ? 4.801 -10.93 -16.562 1 96.19 89 GLN A C 1
ATOM 694 O O . GLN A 1 89 ? 4.164 -10.617 -17.578 1 96.19 89 GLN A O 1
ATOM 699 N N . TYR A 1 90 ? 4.332 -10.719 -15.336 1 96 90 TYR A N 1
ATOM 700 C CA . TYR A 1 90 ? 3.018 -10.133 -15.094 1 96 90 TYR A CA 1
ATOM 701 C C . TYR A 1 90 ? 3.133 -8.656 -14.742 1 96 90 TYR A C 1
ATOM 703 O O . TYR A 1 90 ? 2.18 -8.055 -14.234 1 96 90 TYR A O 1
ATOM 711 N N . ARG A 1 91 ? 4.246 -8.07 -14.961 1 95.62 91 ARG A N 1
ATOM 712 C CA . ARG A 1 91 ? 4.527 -6.691 -14.57 1 95.62 91 ARG A CA 1
ATOM 713 C C . ARG A 1 91 ? 3.432 -5.75 -15.07 1 95.62 91 ARG A C 1
ATOM 715 O O . ARG A 1 91 ? 2.918 -4.934 -14.305 1 95.62 91 ARG A O 1
ATOM 722 N N . SER A 1 92 ? 3.061 -5.812 -16.328 1 95.19 92 SER A N 1
ATOM 723 C CA . SER A 1 92 ? 2.078 -4.906 -16.906 1 95.19 92 SER A CA 1
ATOM 724 C C . SER A 1 92 ? 0.733 -5.016 -16.188 1 95.19 92 SER A C 1
ATOM 726 O O . SER A 1 92 ? 0.108 -3.998 -15.883 1 95.19 92 SER A O 1
ATOM 728 N N . GLU A 1 93 ? 0.286 -6.262 -15.945 1 94.31 93 GLU A N 1
ATOM 729 C CA . GLU A 1 93 ? -0.984 -6.488 -15.258 1 94.31 93 GLU A CA 1
ATOM 730 C C . GLU A 1 93 ? -0.949 -5.945 -13.836 1 94.31 93 GLU A C 1
ATOM 732 O O . GLU A 1 93 ? -1.92 -5.344 -13.367 1 94.31 93 GLU A O 1
ATOM 737 N N . ILE A 1 94 ? 0.163 -6.16 -13.156 1 95.06 94 ILE A N 1
ATOM 738 C CA . ILE A 1 94 ? 0.313 -5.727 -11.766 1 95.06 94 ILE A CA 1
ATOM 739 C C . ILE A 1 94 ? 0.319 -4.199 -11.703 1 95.06 94 ILE A C 1
ATOM 741 O O . ILE A 1 94 ? -0.389 -3.604 -10.891 1 95.06 94 ILE A O 1
ATOM 745 N N . ILE A 1 95 ? 1.084 -3.551 -12.633 1 94.56 95 ILE A N 1
ATOM 746 C CA . ILE A 1 95 ? 1.181 -2.096 -12.672 1 94.56 95 ILE A CA 1
ATOM 747 C C . ILE A 1 95 ? -0.18 -1.495 -13.016 1 94.56 95 ILE A C 1
ATOM 749 O O . ILE A 1 95 ? -0.582 -0.478 -12.445 1 94.56 95 ILE A O 1
ATOM 753 N N . ALA A 1 96 ? -0.888 -2.082 -13.93 1 94.31 96 ALA A N 1
ATOM 754 C CA . ALA A 1 96 ? -2.219 -1.603 -14.297 1 94.31 96 ALA A CA 1
ATOM 755 C C . ALA A 1 96 ? -3.164 -1.643 -13.102 1 94.31 96 ALA A C 1
ATOM 757 O O . ALA A 1 96 ? -3.951 -0.717 -12.891 1 94.31 96 ALA A O 1
ATOM 758 N N . ALA A 1 97 ? -3.131 -2.75 -12.359 1 94.56 97 ALA A N 1
ATOM 759 C CA . ALA A 1 97 ? -3.969 -2.877 -11.172 1 94.56 97 ALA A CA 1
ATOM 760 C C . ALA A 1 97 ? -3.635 -1.795 -10.148 1 94.56 97 ALA A C 1
ATOM 762 O O . ALA A 1 97 ? -4.535 -1.189 -9.562 1 94.56 97 ALA A O 1
ATOM 763 N N . LEU A 1 98 ? -2.291 -1.554 -9.961 1 94.5 98 LEU A N 1
ATOM 764 C CA . LEU A 1 98 ? -1.831 -0.52 -9.047 1 94.5 98 LEU A CA 1
ATOM 765 C C . LEU A 1 98 ? -2.305 0.858 -9.492 1 94.5 98 LEU A C 1
ATOM 767 O O . LEU A 1 98 ? -2.738 1.67 -8.672 1 94.5 98 LEU A O 1
ATOM 771 N N . ASP A 1 99 ? -2.219 1.104 -10.797 1 93.06 99 ASP A N 1
ATOM 772 C CA . ASP A 1 99 ? -2.699 2.369 -11.344 1 93.06 99 ASP A CA 1
ATOM 773 C C . ASP A 1 99 ? -4.203 2.52 -11.133 1 93.06 99 ASP A C 1
ATOM 775 O O . ASP A 1 99 ? -4.688 3.609 -10.812 1 93.06 99 ASP A O 1
ATOM 779 N N . PHE A 1 100 ? -4.895 1.453 -11.312 1 93.25 100 PHE A N 1
ATOM 780 C CA . PHE A 1 100 ? -6.348 1.473 -11.188 1 93.25 100 PHE A CA 1
ATOM 781 C C . PHE A 1 100 ? -6.762 1.823 -9.766 1 93.25 100 PHE A C 1
ATOM 783 O O . PHE A 1 100 ? -7.715 2.576 -9.555 1 93.25 100 PHE A O 1
ATOM 790 N N . ILE A 1 101 ? -6.105 1.291 -8.797 1 92.69 101 ILE A N 1
ATOM 791 C CA . ILE A 1 101 ? -6.477 1.521 -7.406 1 92.69 101 ILE A CA 1
ATOM 792 C C . ILE A 1 101 ? -6.293 2.996 -7.059 1 92.69 101 ILE A C 1
ATOM 794 O O . ILE A 1 101 ? -7.051 3.553 -6.262 1 92.69 101 ILE A O 1
ATOM 798 N N . ILE A 1 102 ? -5.27 3.682 -7.676 1 93.19 102 ILE A N 1
ATOM 799 C CA . ILE A 1 102 ? -4.922 5.055 -7.32 1 93.19 102 ILE A CA 1
ATOM 800 C C . ILE A 1 102 ? -5.66 6.027 -8.234 1 93.19 102 ILE A C 1
ATOM 802 O O . ILE A 1 102 ? -6.152 7.062 -7.785 1 93.19 102 ILE A O 1
ATOM 806 N N . SER A 1 103 ? -5.789 5.703 -9.531 1 91.06 103 SER A N 1
ATOM 807 C CA . SER A 1 103 ? -6.305 6.68 -10.484 1 91.06 103 SER A CA 1
ATOM 808 C C . SER A 1 103 ? -7.668 6.254 -11.023 1 91.06 103 SER A C 1
ATOM 810 O O . SER A 1 103 ? -8.383 7.062 -11.617 1 91.06 103 SER A O 1
ATOM 812 N N . GLY A 1 104 ? -8.047 5.027 -10.82 1 85.12 104 GLY A N 1
ATOM 813 C CA . GLY A 1 104 ? -9.312 4.527 -11.336 1 85.12 104 GLY A CA 1
ATOM 814 C C . GLY A 1 104 ? -9.273 4.223 -12.828 1 85.12 104 GLY A C 1
ATOM 815 O O . GLY A 1 104 ? -10.312 3.994 -13.445 1 85.12 104 GLY A O 1
ATOM 816 N N . ILE A 1 105 ? -8.219 4.523 -13.469 1 76.25 105 ILE A N 1
ATOM 817 C CA . ILE A 1 105 ? -8.148 4.281 -14.906 1 76.25 105 ILE A CA 1
ATOM 818 C C . ILE A 1 105 ? -7.16 3.15 -15.188 1 76.25 105 ILE A C 1
ATOM 820 O O . ILE A 1 105 ? -6.223 2.93 -14.414 1 76.25 105 ILE A O 1
ATOM 824 N N . MET B 1 1 ? -16.094 8.805 1.627 1 71.25 1 MET B N 1
ATOM 825 C CA . MET B 1 1 ? -14.656 8.922 1.822 1 71.25 1 MET B CA 1
ATOM 826 C C . MET B 1 1 ? -13.953 9.195 0.5 1 71.25 1 MET B C 1
ATOM 828 O O . MET B 1 1 ? -14.336 8.656 -0.539 1 71.25 1 MET B O 1
ATOM 832 N N . ALA B 1 2 ? -13.18 10.414 0.512 1 86.5 2 ALA B N 1
ATOM 833 C CA . ALA B 1 2 ? -12.648 10.922 -0.75 1 86.5 2 ALA B CA 1
ATOM 834 C C . ALA B 1 2 ? -11.125 10.766 -0.805 1 86.5 2 ALA B C 1
ATOM 836 O O . ALA B 1 2 ? -10.461 10.789 0.23 1 86.5 2 ALA B O 1
ATOM 837 N N . GLN B 1 3 ? -10.742 10.453 -1.986 1 95.38 3 GLN B N 1
ATOM 838 C CA . GLN B 1 3 ? -9.312 10.352 -2.227 1 95.38 3 GLN B CA 1
ATOM 839 C C . GLN B 1 3 ? -8.586 11.633 -1.808 1 95.38 3 GLN B C 1
ATOM 841 O O . GLN B 1 3 ? -9.07 12.734 -2.064 1 95.38 3 GLN B O 1
ATOM 846 N N . PHE B 1 4 ? -7.492 11.531 -1.124 1 97.5 4 PHE B N 1
ATOM 847 C CA . PHE B 1 4 ? -6.566 12.562 -0.668 1 97.5 4 PHE B CA 1
ATOM 848 C C . PHE B 1 4 ? -7.156 13.336 0.503 1 97.5 4 PHE B C 1
ATOM 850 O O . PHE B 1 4 ? -6.883 14.531 0.667 1 97.5 4 PHE B O 1
ATOM 857 N N . ARG B 1 5 ? -8.047 12.719 1.239 1 97.31 5 ARG B N 1
ATOM 858 C CA . ARG B 1 5 ? -8.5 13.25 2.521 1 97.31 5 ARG B CA 1
ATOM 859 C C . ARG B 1 5 ? -7.828 12.531 3.684 1 97.31 5 ARG B C 1
ATOM 861 O O . ARG B 1 5 ? -7.535 11.336 3.594 1 97.31 5 ARG B O 1
ATOM 868 N N . ALA B 1 6 ? -7.582 13.32 4.672 1 98 6 ALA B N 1
ATOM 869 C CA . ALA B 1 6 ? -6.996 12.766 5.887 1 98 6 ALA B CA 1
ATOM 870 C C . ALA B 1 6 ? -8.078 12.406 6.906 1 98 6 ALA B C 1
ATOM 872 O O . ALA B 1 6 ? -9.039 13.156 7.082 1 98 6 ALA B O 1
ATOM 873 N N . TYR B 1 7 ? -7.91 11.312 7.547 1 98.06 7 TYR B N 1
ATOM 874 C CA . TYR B 1 7 ? -8.82 10.828 8.578 1 98.06 7 TYR B CA 1
ATOM 875 C C . TYR B 1 7 ? -8.07 10.531 9.875 1 98.06 7 TYR B C 1
ATOM 877 O O . TYR B 1 7 ? -6.879 10.203 9.844 1 98.06 7 TYR B O 1
ATOM 885 N N . GLU B 1 8 ? -8.766 10.641 10.883 1 97.38 8 GLU B N 1
ATOM 886 C CA . GLU B 1 8 ? -8.18 10.25 12.164 1 97.38 8 GLU B CA 1
ATOM 887 C C . GLU B 1 8 ? -7.898 8.75 12.203 1 97.38 8 GLU B C 1
ATOM 889 O O . GLU B 1 8 ? -8.695 7.949 11.703 1 97.38 8 GLU B O 1
ATOM 894 N N . ASN B 1 9 ? -6.758 8.414 12.711 1 97.06 9 ASN B N 1
ATOM 895 C CA . ASN B 1 9 ? -6.449 7.008 12.969 1 97.06 9 ASN B CA 1
ATOM 896 C C . ASN B 1 9 ? -7.152 6.496 14.219 1 97.06 9 ASN B C 1
ATOM 898 O O . ASN B 1 9 ? -6.828 6.914 15.336 1 97.06 9 ASN B O 1
ATOM 902 N N . SER B 1 10 ? -8 5.555 14.039 1 95 10 SER B N 1
ATOM 903 C CA . SER B 1 10 ? -8.805 5.074 15.156 1 95 10 SER B CA 1
ATOM 904 C C . SER B 1 10 ? -8.117 3.912 15.867 1 95 10 SER B C 1
ATOM 906 O O . SER B 1 10 ? -8.625 3.41 16.875 1 95 10 SER B O 1
ATOM 908 N N . ASN B 1 11 ? -7.066 3.494 15.312 1 92.88 11 ASN B N 1
ATOM 909 C CA . ASN B 1 11 ? -6.309 2.42 15.945 1 92.88 11 ASN B CA 1
ATOM 910 C C . ASN B 1 11 ? -5.531 2.922 17.156 1 92.88 11 ASN B C 1
ATOM 912 O O . ASN B 1 11 ? -4.559 3.666 17.016 1 92.88 11 ASN B O 1
ATOM 916 N N . LYS B 1 12 ? -5.82 2.486 18.328 1 91.19 12 LYS B N 1
ATOM 917 C CA . LYS B 1 12 ? -5.25 2.969 19.594 1 91.19 12 LYS B CA 1
ATOM 918 C C . LYS B 1 12 ? -3.766 2.625 19.688 1 91.19 12 LYS B C 1
ATOM 920 O O . LYS B 1 12 ? -2.992 3.352 20.312 1 91.19 12 LYS B O 1
ATOM 925 N N . ALA B 1 13 ? -3.41 1.528 19 1 90 13 ALA B N 1
ATOM 926 C CA . ALA B 1 13 ? -2.025 1.069 19.078 1 90 13 ALA B CA 1
ATOM 927 C C . ALA B 1 13 ? -1.098 1.96 18.266 1 90 13 ALA B C 1
ATOM 929 O O . ALA B 1 13 ? 0.083 2.105 18.594 1 90 13 ALA B O 1
ATOM 930 N N . THR B 1 14 ? -1.578 2.582 17.219 1 91.31 14 THR B N 1
ATOM 931 C CA . THR B 1 14 ? -0.683 3.273 16.312 1 91.31 14 THR B CA 1
ATOM 932 C C . THR B 1 14 ? -1.031 4.758 16.219 1 91.31 14 THR B C 1
ATOM 934 O O . THR B 1 14 ? -0.268 5.547 15.664 1 91.31 14 THR B O 1
ATOM 937 N N . MET B 1 15 ? -2.168 5.219 16.797 1 92.06 15 MET B N 1
ATOM 938 C CA . MET B 1 15 ? -2.678 6.578 16.625 1 92.06 15 MET B CA 1
ATOM 939 C C . MET B 1 15 ? -1.686 7.602 17.156 1 92.06 15 MET B C 1
ATOM 941 O O . MET B 1 15 ? -1.664 8.75 16.703 1 92.06 15 MET B O 1
ATOM 945 N N . LYS B 1 16 ? -0.892 7.285 18.172 1 91.75 16 LYS B N 1
ATOM 946 C CA . LYS B 1 16 ? 0.079 8.227 18.719 1 91.75 16 LYS B CA 1
ATOM 947 C C . LYS B 1 16 ? 1.174 8.539 17.703 1 91.75 16 LYS B C 1
ATOM 949 O O . LYS B 1 16 ? 1.534 9.703 17.5 1 91.75 16 LYS B O 1
ATOM 954 N N . ALA B 1 17 ? 1.65 7.523 17.016 1 91.19 17 ALA B N 1
ATOM 955 C CA . ALA B 1 17 ? 2.701 7.672 16.016 1 91.19 17 ALA B CA 1
ATOM 956 C C . ALA B 1 17 ? 2.131 8.188 14.703 1 91.19 17 ALA B C 1
ATOM 958 O O . ALA B 1 17 ? 2.766 8.992 14.016 1 91.19 17 ALA B O 1
ATOM 959 N N . TYR B 1 18 ? 0.924 7.711 14.43 1 94.25 18 TYR B N 1
ATOM 960 C CA . TYR B 1 18 ? 0.253 8.047 13.18 1 94.25 18 TYR B CA 1
ATOM 961 C C . TYR B 1 18 ? -1.156 8.562 13.438 1 94.25 18 TYR B C 1
ATOM 963 O O . TYR B 1 18 ? -2.139 7.859 13.188 1 94.25 18 TYR B O 1
ATOM 971 N N . PRO B 1 19 ? -1.258 9.773 13.805 1 96 19 PRO B N 1
ATOM 972 C CA . PRO B 1 19 ? -2.566 10.289 14.203 1 96 19 PRO B CA 1
ATOM 973 C C . PRO B 1 19 ? -3.553 10.367 13.039 1 96 19 PRO B C 1
ATOM 975 O O . PRO B 1 19 ? -4.766 10.352 13.258 1 96 19 PRO B O 1
ATOM 978 N N . TYR B 1 20 ? -3.021 10.422 11.805 1 97.19 20 TYR B N 1
ATOM 979 C CA . TYR B 1 20 ? -3.902 10.562 10.656 1 97.19 20 TYR B CA 1
ATOM 980 C C . TYR B 1 20 ? -3.574 9.531 9.586 1 97.19 20 TYR B C 1
ATOM 982 O O . TYR B 1 20 ? -2.426 9.102 9.461 1 97.19 20 TYR B O 1
ATOM 990 N N . LEU B 1 21 ? -4.566 9.172 8.883 1 97.88 21 LEU B N 1
ATOM 991 C CA . LEU B 1 21 ? -4.473 8.312 7.711 1 97.88 21 LEU B CA 1
ATOM 992 C C . LEU B 1 21 ? -4.926 9.047 6.457 1 97.88 21 LEU B C 1
ATOM 994 O O . LEU B 1 21 ? -6.023 9.617 6.43 1 97.88 21 LEU B O 1
ATOM 998 N N . LEU B 1 22 ? -4.082 9.031 5.488 1 98.06 22 LEU B N 1
ATOM 999 C CA . LEU B 1 22 ? -4.402 9.656 4.211 1 98.06 22 LEU B CA 1
ATOM 1000 C C . LEU B 1 22 ? -4.996 8.641 3.24 1 98.06 22 LEU B C 1
ATOM 1002 O O . LEU B 1 22 ? -4.32 7.691 2.84 1 98.06 22 LEU B O 1
ATOM 1006 N N . ASP B 1 23 ? -6.258 8.891 2.873 1 97.75 23 ASP B N 1
ATOM 1007 C CA . ASP B 1 23 ? -6.887 8.016 1.887 1 97.75 23 ASP B CA 1
ATOM 1008 C C . ASP B 1 23 ? -6.387 8.328 0.478 1 97.75 23 ASP B C 1
ATOM 1010 O O . ASP B 1 23 ? -6.52 9.461 0.007 1 97.75 23 ASP B O 1
ATOM 1014 N N . ILE B 1 24 ? -5.836 7.289 -0.231 1 97.12 24 ILE B N 1
ATOM 1015 C CA . ILE B 1 24 ? -5.277 7.559 -1.551 1 97.12 24 ILE B CA 1
ATOM 1016 C C . ILE B 1 24 ? -6.02 6.734 -2.604 1 97.12 24 ILE B C 1
ATOM 1018 O O . ILE B 1 24 ? -5.68 6.785 -3.789 1 97.12 24 ILE B O 1
ATOM 1022 N N . GLN B 1 25 ? -6.977 6 -2.213 1 95.38 25 GLN B N 1
ATOM 1023 C CA . GLN B 1 25 ? -7.699 5.133 -3.135 1 95.38 25 GLN B CA 1
ATOM 1024 C C . GLN B 1 25 ? -8.656 5.938 -4.008 1 95.38 25 GLN B C 1
ATOM 1026 O O . GLN B 1 25 ? -9.336 6.848 -3.523 1 95.38 25 GLN B O 1
ATOM 1031 N N . SER B 1 26 ? -8.719 5.59 -5.281 1 94.62 26 SER B N 1
ATOM 1032 C CA . SER B 1 26 ? -9.609 6.262 -6.223 1 94.62 26 SER B CA 1
ATOM 1033 C C . SER B 1 26 ? -11.055 6.238 -5.738 1 94.62 26 SER B C 1
ATOM 1035 O O . SER B 1 26 ? -11.539 5.207 -5.27 1 94.62 26 SER B O 1
ATOM 1037 N N . ASN B 1 27 ? -11.75 7.281 -6.023 1 93.31 27 ASN B N 1
ATOM 1038 C CA . ASN B 1 27 ? -13.148 7.379 -5.645 1 93.31 27 ASN B CA 1
ATOM 1039 C C . ASN B 1 27 ? -14.016 6.406 -6.441 1 93.31 27 ASN B C 1
ATOM 1041 O O . ASN B 1 27 ? -15.156 6.125 -6.062 1 93.31 27 ASN B O 1
ATOM 1045 N N . LEU B 1 28 ? -13.492 5.949 -7.516 1 89.44 28 LEU B N 1
ATOM 1046 C CA . LEU B 1 28 ? -14.219 5.004 -8.352 1 89.44 28 LEU B CA 1
ATOM 1047 C C . LEU B 1 28 ? -14.375 3.662 -7.652 1 89.44 28 LEU B C 1
ATOM 1049 O O . LEU B 1 28 ? -15.203 2.838 -8.055 1 89.44 28 LEU B O 1
ATOM 1053 N N . LEU B 1 29 ? -13.68 3.408 -6.586 1 89.75 29 LEU B N 1
ATOM 1054 C CA . LEU B 1 29 ? -13.695 2.135 -5.875 1 89.75 29 LEU B CA 1
ATOM 1055 C C . LEU B 1 29 ? -14.344 2.287 -4.504 1 89.75 29 LEU B C 1
ATOM 1057 O O . LEU B 1 29 ? -14.047 1.526 -3.582 1 89.75 29 LEU B O 1
ATOM 1061 N N . ASP B 1 30 ? -15.164 3.258 -4.371 1 88.31 30 ASP B N 1
ATOM 1062 C CA . ASP B 1 30 ? -15.781 3.609 -3.098 1 88.31 30 ASP B CA 1
ATOM 1063 C C . ASP B 1 30 ? -16.672 2.477 -2.588 1 88.31 30 ASP B C 1
ATOM 1065 O O . ASP B 1 30 ? -17.016 2.43 -1.403 1 88.31 30 ASP B O 1
ATOM 1069 N N . GLU B 1 31 ? -17.016 1.629 -3.416 1 87.94 31 GLU B N 1
ATOM 1070 C CA . GLU B 1 31 ? -17.922 0.549 -3.021 1 87.94 31 GLU B CA 1
ATOM 1071 C C . GLU B 1 31 ? -17.172 -0.55 -2.275 1 87.94 31 GLU B C 1
ATOM 1073 O O . GLU B 1 31 ? -17.781 -1.394 -1.618 1 87.94 31 GLU B O 1
ATOM 1078 N N . LEU B 1 32 ? -15.93 -0.59 -2.432 1 87.56 32 LEU B N 1
ATOM 1079 C CA . LEU B 1 32 ? -15.133 -1.592 -1.727 1 87.56 32 LEU B CA 1
ATOM 1080 C C . LEU B 1 32 ? -15.18 -1.359 -0.22 1 87.56 32 LEU B C 1
ATOM 1082 O O . LEU B 1 32 ? -15.227 -0.213 0.234 1 87.56 32 LEU B O 1
ATOM 1086 N N . ARG B 1 33 ? -15.102 -2.4 0.509 1 90.44 33 ARG B N 1
ATOM 1087 C CA . ARG B 1 33 ? -15.07 -2.328 1.966 1 90.44 33 ARG B CA 1
ATOM 1088 C C . ARG B 1 33 ? -13.75 -1.736 2.455 1 90.44 33 ARG B C 1
ATOM 1090 O O . ARG B 1 33 ? -13.719 -1.021 3.459 1 90.44 33 ARG B O 1
ATOM 1097 N N . THR B 1 34 ? -12.719 -1.996 1.702 1 91.75 34 THR B N 1
ATOM 1098 C CA . THR B 1 34 ? -11.391 -1.545 2.102 1 91.75 34 THR B CA 1
ATOM 1099 C C . THR B 1 34 ? -10.992 -0.287 1.335 1 91.75 34 THR B C 1
ATOM 1101 O O . THR B 1 34 ? -11.602 0.049 0.322 1 91.75 34 THR B O 1
ATOM 1104 N N . THR B 1 35 ? -10.148 0.444 1.861 1 95.19 35 THR B N 1
ATOM 1105 C CA . THR B 1 35 ? -9.453 1.53 1.181 1 95.19 35 THR B CA 1
ATOM 1106 C C . THR B 1 35 ? -7.945 1.425 1.395 1 95.19 35 THR B C 1
ATOM 1108 O O . THR B 1 35 ? -7.48 0.607 2.191 1 95.19 35 THR B O 1
ATOM 1111 N N . VAL B 1 36 ? -7.203 2.146 0.601 1 96.94 36 VAL B N 1
ATOM 1112 C CA . VAL B 1 36 ? -5.754 2.186 0.739 1 96.94 36 VAL B CA 1
ATOM 1113 C C . VAL B 1 36 ? -5.324 3.523 1.336 1 96.94 36 VAL B C 1
ATOM 1115 O O . VAL B 1 36 ? -5.715 4.586 0.84 1 96.94 36 VAL B O 1
ATOM 1118 N N . VAL B 1 37 ? -4.535 3.449 2.377 1 97.81 37 VAL B N 1
ATOM 1119 C CA . VAL B 1 37 ? -4.168 4.672 3.086 1 97.81 37 VAL B CA 1
ATOM 1120 C C . VAL B 1 37 ? -2.654 4.727 3.273 1 97.81 37 VAL B C 1
ATOM 1122 O O . VAL B 1 37 ? -1.963 3.719 3.102 1 97.81 37 VAL B O 1
ATOM 1125 N N . ILE B 1 38 ? -2.217 5.887 3.559 1 97.5 38 ILE B N 1
ATOM 1126 C CA . ILE B 1 38 ? -0.85 6.129 4.008 1 97.5 38 ILE B CA 1
ATOM 1127 C C . ILE B 1 38 ? -0.87 6.871 5.344 1 97.5 38 ILE B C 1
ATOM 1129 O O . ILE B 1 38 ? -1.538 7.898 5.477 1 97.5 38 ILE B O 1
ATOM 1133 N N . PRO B 1 39 ? -0.173 6.406 6.312 1 97.06 39 PRO B N 1
ATOM 1134 C CA . PRO B 1 39 ? -0.145 7.113 7.594 1 97.06 39 PRO B CA 1
ATOM 1135 C C . PRO B 1 39 ? 0.622 8.43 7.523 1 97.06 39 PRO B C 1
ATOM 1137 O O . PRO B 1 39 ? 1.607 8.539 6.789 1 97.06 39 PRO B O 1
ATOM 1140 N N . LEU B 1 40 ? 0.168 9.359 8.242 1 96.25 40 LEU B N 1
ATOM 1141 C CA . LEU B 1 40 ? 0.838 10.648 8.391 1 96.25 40 LEU B CA 1
ATOM 1142 C C . LEU B 1 40 ? 1.467 10.773 9.773 1 96.25 40 LEU B C 1
ATOM 1144 O O . LEU B 1 40 ? 0.787 10.602 10.789 1 96.25 40 LEU B O 1
ATOM 1148 N N . CYS B 1 41 ? 2.662 11.102 9.773 1 94.81 41 CYS B N 1
ATOM 1149 C CA . CYS B 1 41 ? 3.412 11.234 11.023 1 94.81 41 CYS B CA 1
ATOM 1150 C C . CYS B 1 41 ? 3.869 12.672 11.234 1 94.81 41 CYS B C 1
ATOM 1152 O O . CYS B 1 41 ? 4.418 13.297 10.328 1 94.81 41 CYS B O 1
ATOM 1154 N N . PRO B 1 42 ? 3.658 13.148 12.461 1 93.25 42 PRO B N 1
ATOM 1155 C CA . PRO B 1 42 ? 4.203 14.484 12.719 1 93.25 42 PRO B CA 1
ATOM 1156 C C . PRO B 1 42 ? 5.719 14.547 12.547 1 93.25 42 PRO B C 1
ATOM 1158 O O . PRO B 1 42 ? 6.434 13.633 12.961 1 93.25 42 PRO B O 1
ATOM 1161 N N . THR B 1 43 ? 6.16 15.625 11.906 1 89.44 43 THR B N 1
ATOM 1162 C CA . THR B 1 43 ? 7.578 15.766 11.594 1 89.44 43 THR B CA 1
ATOM 1163 C C . THR B 1 43 ? 8.422 15.75 12.867 1 89.44 43 THR B C 1
ATOM 1165 O O . THR B 1 43 ? 9.586 15.336 12.844 1 89.44 43 THR B O 1
ATOM 1168 N N . ASN B 1 44 ? 7.867 16.203 13.945 1 85.31 44 ASN B N 1
ATOM 1169 C CA . ASN B 1 44 ? 8.617 16.25 15.203 1 85.31 44 ASN B CA 1
ATOM 1170 C C . ASN B 1 44 ? 8.859 14.844 15.758 1 85.31 44 ASN B C 1
ATOM 1172 O O . ASN B 1 44 ? 9.742 14.648 16.594 1 85.31 44 ASN B O 1
ATOM 1176 N N . LEU B 1 45 ? 7.988 13.93 15.367 1 79.5 45 LEU B N 1
ATOM 1177 C CA . LEU B 1 45 ? 8.156 12.547 15.797 1 79.5 45 LEU B CA 1
ATOM 1178 C C . LEU B 1 45 ? 9.016 11.773 14.797 1 79.5 45 LEU B C 1
ATOM 1180 O O . LEU B 1 45 ? 9.57 10.727 15.141 1 79.5 45 LEU B O 1
ATOM 1184 N N . ALA B 1 46 ? 8.953 12.43 13.516 1 72.19 46 ALA B N 1
ATOM 1185 C CA . ALA B 1 46 ? 9.648 11.703 12.461 1 72.19 46 ALA B CA 1
ATOM 1186 C C . ALA B 1 46 ? 11.133 12.039 12.445 1 72.19 46 ALA B C 1
ATOM 1188 O O . ALA B 1 46 ? 11.523 13.18 12.727 1 72.19 46 ALA B O 1
ATOM 1189 N N . GLY B 1 47 ? 11.953 11.141 12.758 1 61.75 47 GLY B N 1
ATOM 1190 C CA . GLY B 1 47 ? 13.375 11.445 12.625 1 61.75 47 GLY B CA 1
ATOM 1191 C C . GLY B 1 47 ? 13.727 12.062 11.289 1 61.75 47 GLY B C 1
ATOM 1192 O O . GLY B 1 47 ? 12.938 12.008 10.344 1 61.75 47 GLY B O 1
ATOM 1193 N N . LYS B 1 48 ? 14.797 13.117 11.172 1 56.34 48 LYS B N 1
ATOM 1194 C CA . LYS B 1 48 ? 15.328 13.836 10.016 1 56.34 48 LYS B CA 1
ATOM 1195 C C . LYS B 1 48 ? 15.422 12.93 8.789 1 56.34 48 LYS B C 1
ATOM 1197 O O . LYS B 1 48 ? 15.352 13.398 7.656 1 56.34 48 LYS B O 1
ATOM 1202 N N . ALA B 1 49 ? 15.641 11.75 9.016 1 53.12 49 ALA B N 1
ATOM 1203 C CA . ALA B 1 49 ? 16.016 10.805 7.961 1 53.12 49 ALA B CA 1
ATOM 1204 C C . ALA B 1 49 ? 14.812 10.477 7.074 1 53.12 49 ALA B C 1
ATOM 1206 O O . ALA B 1 49 ? 14.977 9.891 6.004 1 53.12 49 ALA B O 1
ATOM 1207 N N . ALA B 1 50 ? 13.648 11.031 7.426 1 56.69 50 ALA B N 1
ATOM 1208 C CA . ALA B 1 50 ? 12.469 10.508 6.746 1 56.69 50 ALA B CA 1
ATOM 1209 C C . ALA B 1 50 ? 12.172 11.305 5.477 1 56.69 50 ALA B C 1
ATOM 1211 O O . ALA B 1 50 ? 11.609 10.766 4.52 1 56.69 50 ALA B O 1
ATOM 1212 N N . ILE B 1 51 ? 12.82 12.484 5.352 1 57.28 51 ILE B N 1
ATOM 1213 C CA . ILE B 1 51 ? 12.367 13.375 4.289 1 57.28 51 ILE B CA 1
ATOM 1214 C C . ILE B 1 51 ? 13.062 13.016 2.979 1 57.28 51 ILE B C 1
ATOM 1216 O O . ILE B 1 51 ? 14.281 13.156 2.857 1 57.28 51 ILE B O 1
ATOM 1220 N N . THR B 1 52 ? 12.414 12.234 2.201 1 71 52 THR B N 1
ATOM 1221 C CA . THR B 1 52 ? 12.906 11.859 0.88 1 71 52 THR B CA 1
ATOM 1222 C C . THR B 1 52 ? 11.797 11.961 -0.161 1 71 52 THR B C 1
ATOM 1224 O O . THR B 1 52 ? 10.672 12.352 0.161 1 71 52 THR B O 1
ATOM 1227 N N . LYS B 1 53 ? 12.125 11.938 -1.348 1 78.69 53 LYS B N 1
ATOM 1228 C CA . LYS B 1 53 ? 11.18 11.82 -2.451 1 78.69 53 LYS B CA 1
ATOM 1229 C C . LYS B 1 53 ? 10.102 10.781 -2.139 1 78.69 53 LYS B C 1
ATOM 1231 O O . LYS B 1 53 ? 8.969 10.891 -2.621 1 78.69 53 LYS B O 1
ATOM 1236 N N . LEU B 1 54 ? 10.336 10.008 -1.239 1 88.5 54 LEU B N 1
ATOM 1237 C CA . LEU B 1 54 ? 9.445 8.914 -0.896 1 88.5 54 LEU B CA 1
ATOM 1238 C C . LEU B 1 54 ? 8.438 9.344 0.169 1 88.5 54 LEU B C 1
ATOM 1240 O O . LEU B 1 54 ? 7.332 8.805 0.235 1 88.5 54 LEU B O 1
ATOM 1244 N N . CYS B 1 55 ? 8.836 10.305 0.94 1 92.5 55 CYS B N 1
ATOM 1245 C CA . CYS B 1 55 ? 7.98 10.742 2.041 1 92.5 55 CYS B CA 1
ATOM 1246 C C . CYS B 1 55 ? 7.848 12.258 2.055 1 92.5 55 CYS B C 1
ATOM 1248 O O . CYS B 1 55 ? 8.469 12.938 2.875 1 92.5 55 CYS B O 1
ATOM 1250 N N . PRO B 1 56 ? 6.984 12.734 1.262 1 93.06 56 PRO B N 1
ATOM 1251 C CA . PRO B 1 56 ? 6.824 14.195 1.221 1 93.06 56 PRO B CA 1
ATOM 1252 C C . PRO B 1 56 ? 6.258 14.758 2.52 1 93.06 56 PRO B C 1
ATOM 1254 O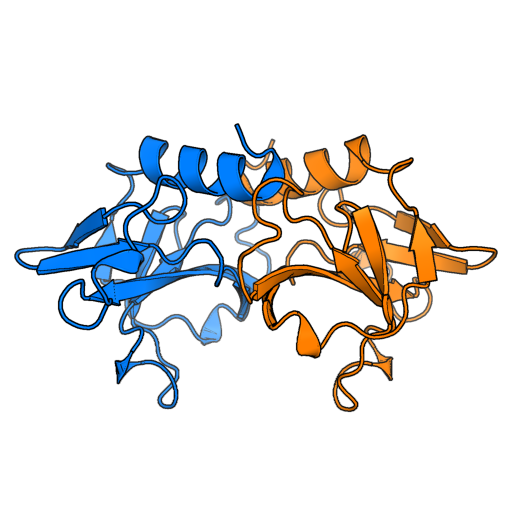 O . PRO B 1 56 ? 5.66 14.023 3.311 1 93.06 56 PRO B O 1
ATOM 1257 N N . ILE B 1 57 ? 6.512 16.016 2.689 1 93.12 57 ILE B N 1
ATOM 1258 C CA . ILE B 1 57 ? 5.977 16.719 3.852 1 93.12 57 ILE B CA 1
ATOM 1259 C C . ILE B 1 57 ? 4.75 17.531 3.443 1 93.12 57 ILE B C 1
ATOM 1261 O O . ILE B 1 57 ? 4.75 18.188 2.4 1 93.12 57 ILE B O 1
ATOM 1265 N N . LEU B 1 58 ? 3.738 17.391 4.23 1 93.19 58 LEU B N 1
ATOM 1266 C CA . LEU B 1 58 ? 2.555 18.219 3.998 1 93.19 58 LEU B CA 1
ATOM 1267 C C . LEU B 1 58 ? 2.152 18.969 5.266 1 93.19 58 LEU B C 1
ATOM 1269 O O . LEU B 1 58 ? 2.652 18.656 6.352 1 93.19 58 LEU B O 1
ATOM 1273 N N . LYS B 1 59 ? 1.311 19.891 5.098 1 94.06 59 LYS B N 1
ATOM 1274 C CA . LYS B 1 59 ? 0.882 20.719 6.223 1 94.06 59 LYS B CA 1
ATOM 1275 C C . LYS B 1 59 ? -0.609 20.547 6.5 1 94.06 59 LYS B C 1
ATOM 1277 O O . LYS B 1 59 ? -1.419 20.531 5.57 1 94.06 59 LYS B O 1
ATOM 1282 N N . ILE B 1 60 ? -0.928 20.328 7.711 1 94.62 60 ILE B N 1
ATOM 1283 C CA . ILE B 1 60 ? -2.301 20.328 8.203 1 94.62 60 ILE B CA 1
ATOM 1284 C C . ILE B 1 60 ? -2.451 21.375 9.312 1 94.62 60 ILE B C 1
ATOM 1286 O O . ILE B 1 60 ? -1.893 21.203 10.398 1 94.62 60 ILE B O 1
ATOM 1290 N N . ASP B 1 61 ? -3.164 22.391 8.938 1 89.94 61 ASP B N 1
ATOM 1291 C CA . ASP B 1 61 ? -3.258 23.531 9.828 1 89.94 61 ASP B CA 1
ATOM 1292 C C . ASP B 1 61 ? -1.877 24.109 10.125 1 89.94 61 ASP B C 1
ATOM 1294 O O . ASP B 1 61 ? -1.155 24.5 9.203 1 89.94 61 ASP B O 1
ATOM 1298 N N . ASP B 1 62 ? -1.356 24.109 11.344 1 89.75 62 ASP B N 1
ATOM 1299 C CA . ASP B 1 62 ? -0.072 24.719 11.672 1 89.75 62 ASP B CA 1
ATOM 1300 C C . ASP B 1 62 ? 0.97 23.656 12.016 1 89.75 62 ASP B C 1
ATOM 1302 O O . ASP B 1 62 ? 1.958 23.953 12.695 1 89.75 62 ASP B O 1
ATOM 1306 N N . ARG B 1 63 ? 0.66 22.531 11.531 1 92.69 63 ARG B N 1
ATOM 1307 C CA . ARG B 1 63 ? 1.584 21.453 11.836 1 92.69 63 ARG B CA 1
ATOM 1308 C C . ARG B 1 63 ? 2.037 20.75 10.562 1 92.69 63 ARG B C 1
ATOM 1310 O O . ARG B 1 63 ? 1.297 20.688 9.578 1 92.69 63 ARG B O 1
ATOM 1317 N N . SER B 1 64 ? 3.221 20.297 10.562 1 93.44 64 SER B N 1
ATOM 1318 C CA . SER B 1 64 ? 3.791 19.562 9.438 1 93.44 64 SER B CA 1
ATOM 1319 C C . SER B 1 64 ? 3.766 18.062 9.688 1 93.44 64 SER B C 1
ATOM 1321 O O . SER B 1 64 ? 4.023 17.609 10.805 1 93.44 64 SER B O 1
ATOM 1323 N N . PHE B 1 65 ? 3.453 17.344 8.641 1 94.19 65 PHE B N 1
ATOM 1324 C CA . PHE B 1 65 ? 3.385 15.891 8.719 1 94.19 65 PHE B CA 1
ATOM 1325 C C . PHE B 1 65 ? 4.172 15.258 7.582 1 94.19 65 PHE B C 1
ATOM 1327 O O . PHE B 1 65 ? 4.215 15.789 6.473 1 94.19 65 PHE B O 1
ATOM 1334 N N . ILE B 1 66 ? 4.738 14.141 7.832 1 94.94 66 ILE B N 1
ATOM 1335 C CA . ILE B 1 66 ? 5.41 13.32 6.832 1 94.94 66 ILE B CA 1
ATOM 1336 C C . ILE B 1 66 ? 4.461 12.234 6.336 1 94.94 66 ILE B C 1
ATOM 1338 O O . ILE B 1 66 ? 3.768 11.594 7.133 1 94.94 66 ILE B O 1
ATOM 1342 N N . VAL B 1 67 ? 4.391 12.117 5.016 1 95.88 67 VAL B N 1
ATOM 1343 C CA . VAL B 1 67 ? 3.621 11.039 4.402 1 95.88 67 VAL B CA 1
ATOM 1344 C C . VAL B 1 67 ? 4.477 9.773 4.316 1 95.88 67 VAL B C 1
ATOM 1346 O O . VAL B 1 67 ? 5.379 9.68 3.48 1 95.88 67 VAL B O 1
ATOM 1349 N N . LEU B 1 68 ? 4.223 8.797 5.117 1 94.12 68 LEU B N 1
ATOM 1350 C CA . LEU B 1 68 ? 5.031 7.586 5.152 1 94.12 68 LEU B CA 1
ATOM 1351 C C . LEU B 1 68 ? 4.586 6.602 4.074 1 94.12 68 LEU B C 1
ATOM 1353 O O . LEU B 1 68 ? 3.969 5.582 4.375 1 94.12 68 LEU B O 1
ATOM 1357 N N . THR B 1 69 ? 5.012 6.867 2.877 1 95.12 69 THR B N 1
ATOM 1358 C CA . THR B 1 69 ? 4.559 6.148 1.692 1 95.12 69 THR B CA 1
ATOM 1359 C C . THR B 1 69 ? 4.895 4.664 1.798 1 95.12 69 THR B C 1
ATOM 1361 O O . THR B 1 69 ? 4.121 3.812 1.357 1 95.12 69 THR B O 1
ATOM 1364 N N . GLN B 1 70 ? 6.02 4.301 2.412 1 92.31 70 GLN B N 1
ATOM 1365 C CA . GLN B 1 70 ? 6.445 2.91 2.525 1 92.31 70 GLN B CA 1
ATOM 1366 C C . GLN B 1 70 ? 5.535 2.131 3.471 1 92.31 70 GLN B C 1
ATOM 1368 O O . GLN B 1 70 ? 5.582 0.9 3.51 1 92.31 70 GLN B O 1
ATOM 1373 N N . GLN B 1 71 ? 4.758 2.887 4.258 1 93.81 71 GLN B N 1
ATOM 1374 C CA . GLN B 1 71 ? 3.836 2.248 5.191 1 93.81 71 GLN B CA 1
ATOM 1375 C C . GLN B 1 71 ? 2.418 2.217 4.629 1 93.81 71 GLN B C 1
ATOM 1377 O O . GLN B 1 71 ? 1.444 2.266 5.387 1 93.81 71 GLN B O 1
ATOM 1382 N N . ILE B 1 72 ? 2.26 2.314 3.348 1 96.94 72 ILE B N 1
ATOM 1383 C CA . ILE B 1 72 ? 0.975 2.188 2.67 1 96.94 72 ILE B CA 1
ATOM 1384 C C . ILE B 1 72 ? 0.267 0.919 3.141 1 96.94 72 ILE B C 1
ATOM 1386 O O . ILE B 1 72 ? 0.914 -0.092 3.426 1 96.94 72 ILE B O 1
ATOM 1390 N N . ALA B 1 73 ? -1.041 0.994 3.193 1 97.19 73 ALA B N 1
ATOM 1391 C CA . ALA B 1 73 ? -1.773 -0.171 3.682 1 97.19 73 ALA B CA 1
ATOM 1392 C C . ALA B 1 73 ? -3.217 -0.157 3.188 1 97.19 73 ALA B C 1
ATOM 1394 O O . ALA B 1 73 ? -3.85 0.9 3.125 1 97.19 73 ALA B O 1
ATOM 1395 N N . GLY B 1 74 ? -3.664 -1.316 2.814 1 96.56 74 GLY B N 1
ATOM 1396 C CA . GLY B 1 74 ? -5.098 -1.511 2.678 1 96.56 74 GLY B CA 1
ATOM 1397 C C . GLY B 1 74 ? -5.793 -1.807 3.994 1 96.56 74 GLY B C 1
ATOM 1398 O O . GLY B 1 74 ? -5.398 -2.725 4.715 1 96.56 74 GLY B O 1
ATOM 1399 N N . ILE B 1 75 ? -6.816 -1.067 4.277 1 95.38 75 ILE B N 1
ATOM 1400 C CA . ILE B 1 75 ? -7.504 -1.268 5.551 1 95.38 75 ILE B CA 1
ATOM 1401 C C . ILE B 1 75 ? -9.016 -1.234 5.332 1 95.38 75 ILE B C 1
ATOM 1403 O O . ILE B 1 75 ? -9.492 -0.728 4.316 1 95.38 75 ILE B O 1
ATOM 1407 N N . ASP B 1 76 ? -9.688 -1.821 6.297 1 94.62 76 ASP B N 1
ATOM 1408 C CA . ASP B 1 76 ? -11.133 -1.648 6.309 1 94.62 76 ASP B CA 1
ATOM 1409 C C . ASP B 1 76 ? -11.508 -0.188 6.547 1 94.62 76 ASP B C 1
ATOM 1411 O O . ASP B 1 76 ? -10.945 0.469 7.426 1 94.62 76 ASP B O 1
ATOM 1415 N N . ARG B 1 77 ? -12.484 0.311 5.867 1 93.56 77 ARG B N 1
ATOM 1416 C CA . ARG B 1 77 ? -12.914 1.702 5.973 1 93.56 77 ARG B CA 1
ATOM 1417 C C . ARG B 1 77 ? -13.438 2.008 7.371 1 93.56 77 ARG B C 1
ATOM 1419 O O . ARG B 1 77 ? -13.43 3.162 7.809 1 93.56 77 ARG B O 1
ATOM 1426 N N . LYS B 1 78 ? -13.844 1.003 8 1 92.62 78 LYS B N 1
ATOM 1427 C CA . LYS B 1 78 ? -14.406 1.19 9.336 1 92.62 78 LYS B CA 1
ATOM 1428 C C . LYS B 1 78 ? -13.352 1.707 10.305 1 92.62 78 LYS B C 1
ATOM 1430 O O . LYS B 1 78 ? -13.68 2.225 11.375 1 92.62 78 LYS B O 1
ATOM 1435 N N . TYR B 1 79 ? -12.078 1.584 9.938 1 93.19 79 TYR B N 1
ATOM 1436 C CA . TYR B 1 79 ? -11 2.025 10.812 1 93.19 79 TYR B CA 1
ATOM 1437 C C . TYR B 1 79 ? -10.656 3.488 10.555 1 93.19 79 TYR B C 1
ATOM 1439 O O . TYR B 1 79 ? -9.805 4.059 11.242 1 93.19 79 TYR B O 1
ATOM 1447 N N . LEU B 1 80 ? -11.281 4.074 9.594 1 95.31 80 LEU B N 1
ATOM 1448 C CA . LEU B 1 80 ? -11.117 5.508 9.375 1 95.31 80 LEU B CA 1
ATOM 1449 C C . LEU B 1 80 ? -12.016 6.305 10.305 1 95.31 80 LEU B C 1
ATOM 1451 O O . LEU B 1 80 ? -13.234 6.117 10.312 1 95.31 80 LEU B O 1
ATOM 1455 N N . GLY B 1 81 ? -11.406 7.109 11.062 1 95.81 81 GLY B N 1
ATOM 1456 C CA . GLY B 1 81 ? -12.164 7.965 11.953 1 95.81 81 GLY B CA 1
ATOM 1457 C C . GLY B 1 81 ? -12.742 9.188 11.273 1 95.81 81 GLY B C 1
ATOM 1458 O O . GLY B 1 81 ? -13.141 9.117 10.102 1 95.81 81 GLY B O 1
ATOM 1459 N N . LYS B 1 82 ? -12.82 10.227 12 1 95.94 82 LYS B N 1
ATOM 1460 C CA . LYS B 1 82 ? -13.375 11.477 11.484 1 95.94 82 LYS B CA 1
ATOM 1461 C C . LYS B 1 82 ? -12.461 12.086 10.43 1 95.94 82 LYS B C 1
ATOM 1463 O O . LYS B 1 82 ? -11.234 12.055 10.562 1 95.94 82 LYS B O 1
ATOM 1468 N N . GLU B 1 83 ? -13.102 12.602 9.398 1 96.75 83 GLU B N 1
ATOM 1469 C CA . GLU B 1 83 ? -12.328 13.336 8.398 1 96.75 83 GLU B CA 1
ATOM 1470 C C . GLU B 1 83 ? -11.711 14.602 8.992 1 96.75 83 GLU B C 1
ATOM 1472 O O . GLU B 1 83 ? -12.398 15.359 9.68 1 96.75 83 GLU B O 1
ATOM 1477 N N . ILE B 1 84 ? -10.547 14.797 8.758 1 96.44 84 ILE B N 1
ATOM 1478 C CA . ILE B 1 84 ? -9.82 15.906 9.359 1 96.44 84 ILE B CA 1
ATOM 1479 C C . ILE B 1 84 ? -9.711 17.047 8.352 1 96.44 84 ILE B C 1
ATOM 1481 O O . ILE B 1 84 ? -9.953 18.219 8.695 1 96.44 84 ILE B O 1
ATOM 1485 N N . CYS B 1 85 ? -9.242 16.766 7.109 1 96.31 85 CYS B N 1
ATOM 1486 C CA . CYS B 1 85 ? -9.062 17.828 6.133 1 96.31 85 CYS B CA 1
ATOM 1487 C C . CYS B 1 85 ? -8.844 17.266 4.738 1 96.31 85 CYS B C 1
ATOM 1489 O O . CYS B 1 85 ? -8.625 16.062 4.578 1 96.31 85 CYS B O 1
ATOM 1491 N N . ASP B 1 86 ? -9.031 18.141 3.811 1 97.06 86 ASP B N 1
ATOM 1492 C CA . ASP B 1 86 ? -8.758 17.844 2.406 1 97.06 86 ASP B CA 1
ATOM 1493 C C . ASP B 1 86 ? -7.312 18.172 2.047 1 97.06 86 ASP B C 1
ATOM 1495 O O . ASP B 1 86 ? -6.844 19.281 2.26 1 97.06 86 ASP B O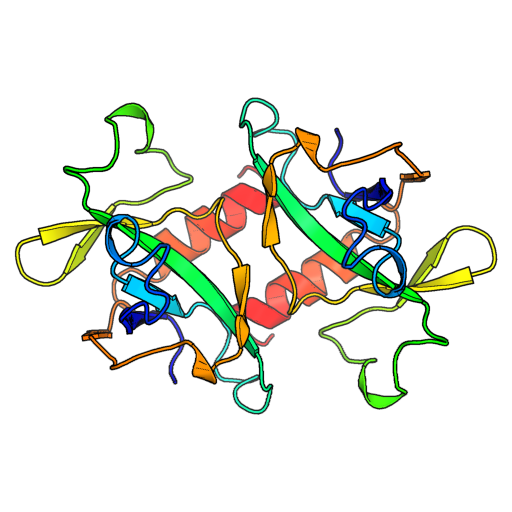 1
ATOM 1499 N N . LEU B 1 87 ? -6.59 17.203 1.498 1 97.38 87 LEU B N 1
ATOM 1500 C CA . LEU B 1 87 ? -5.184 17.391 1.162 1 97.38 87 LEU B CA 1
ATOM 1501 C C . LEU B 1 87 ? -4.961 17.234 -0.34 1 97.38 87 LEU B C 1
ATOM 1503 O O . LEU B 1 87 ? -3.854 16.922 -0.779 1 97.38 87 LEU B O 1
ATOM 1507 N N . SER B 1 88 ? -5.969 17.453 -1.13 1 96.25 88 SER B N 1
ATOM 1508 C CA . SER B 1 88 ? -5.902 17.328 -2.582 1 96.25 88 SER B CA 1
ATOM 1509 C C . SER B 1 88 ? -4.871 18.281 -3.174 1 96.25 88 SER B C 1
ATOM 1511 O O . SER B 1 88 ? -4.371 18.047 -4.277 1 96.25 88 SER B O 1
ATOM 1513 N N . GLN B 1 89 ? -4.602 19.359 -2.438 1 96.19 89 GLN B N 1
ATOM 1514 C CA . GLN B 1 89 ? -3.605 20.312 -2.912 1 96.19 89 GLN B CA 1
ATOM 1515 C C . GLN B 1 89 ? -2.232 19.656 -3.039 1 96.19 89 GLN B C 1
ATOM 1517 O O . GLN B 1 89 ? -1.364 20.156 -3.756 1 96.19 89 GLN B O 1
ATOM 1522 N N . TYR B 1 90 ? -2.02 18.531 -2.34 1 96 90 TYR B N 1
ATOM 1523 C CA . TYR B 1 90 ? -0.734 17.844 -2.355 1 96 90 TYR B CA 1
ATOM 1524 C C . TYR B 1 90 ? -0.771 16.641 -3.293 1 96 90 TYR B C 1
ATOM 1526 O O . TYR B 1 90 ? 0.107 15.773 -3.238 1 96 90 TYR B O 1
ATOM 1534 N N . ARG B 1 91 ? -1.749 16.547 -4.117 1 95.62 91 ARG B N 1
ATOM 1535 C CA . ARG B 1 91 ? -1.964 15.391 -4.992 1 95.62 91 ARG B CA 1
ATOM 1536 C C . ARG B 1 91 ? -0.697 15.055 -5.773 1 95.62 91 ARG B C 1
ATOM 1538 O O . ARG B 1 91 ? -0.278 13.898 -5.816 1 95.62 91 ARG B O 1
ATOM 1545 N N . SER B 1 92 ? -0.075 16.031 -6.418 1 95.12 92 SER B N 1
ATOM 1546 C CA . SER B 1 92 ? 1.099 15.797 -7.254 1 95.12 92 SER B CA 1
ATOM 1547 C C . SER B 1 92 ? 2.238 15.18 -6.445 1 95.12 92 SER B C 1
ATOM 1549 O O . SER B 1 92 ? 2.883 14.234 -6.895 1 95.12 92 SER B O 1
ATOM 1551 N N . GLU B 1 93 ? 2.49 15.734 -5.25 1 94.31 93 GLU B N 1
ATOM 1552 C CA . GLU B 1 93 ? 3.553 15.227 -4.387 1 94.31 93 GLU B CA 1
ATOM 1553 C C . GLU B 1 93 ? 3.266 13.797 -3.936 1 94.31 93 GLU B C 1
ATOM 1555 O O . GLU B 1 93 ? 4.168 12.961 -3.896 1 94.31 93 GLU B O 1
ATOM 1560 N N . ILE B 1 94 ? 2.014 13.531 -3.594 1 95.06 94 ILE B N 1
ATOM 1561 C CA . ILE B 1 94 ? 1.614 12.211 -3.111 1 95.06 94 ILE B CA 1
ATOM 1562 C C . ILE B 1 94 ? 1.749 11.188 -4.234 1 95.06 94 ILE B C 1
ATOM 1564 O O . ILE B 1 94 ? 2.32 10.117 -4.035 1 95.06 94 ILE B O 1
ATOM 1568 N N . ILE B 1 95 ? 1.272 11.562 -5.461 1 94.56 95 ILE B N 1
ATOM 1569 C CA . ILE B 1 95 ? 1.334 10.664 -6.613 1 94.56 95 ILE B CA 1
ATOM 1570 C C . ILE B 1 95 ? 2.791 10.406 -6.988 1 94.56 95 ILE B C 1
ATOM 1572 O O . ILE B 1 95 ? 3.162 9.281 -7.324 1 94.56 95 ILE B O 1
ATOM 1576 N N . ALA B 1 96 ? 3.613 11.406 -6.949 1 94.31 96 ALA B N 1
ATOM 1577 C CA . ALA B 1 96 ? 5.035 11.242 -7.25 1 94.31 96 ALA B CA 1
ATOM 1578 C C . ALA B 1 96 ? 5.688 10.266 -6.281 1 94.31 96 ALA B C 1
ATOM 1580 O O . ALA B 1 96 ? 6.504 9.43 -6.691 1 94.31 96 ALA B O 1
ATOM 1581 N N . ALA B 1 97 ? 5.383 10.414 -5 1 94.62 97 ALA B N 1
ATOM 1582 C CA . ALA B 1 97 ? 5.926 9.5 -3.996 1 94.62 97 ALA B CA 1
ATOM 1583 C C . ALA B 1 97 ? 5.492 8.062 -4.266 1 94.62 97 ALA B C 1
ATOM 1585 O O . ALA B 1 97 ? 6.297 7.137 -4.172 1 94.62 97 ALA B O 1
ATOM 1586 N N . LEU B 1 98 ? 4.172 7.898 -4.633 1 94.5 98 LEU B N 1
ATOM 1587 C CA . LEU B 1 98 ? 3.633 6.586 -4.957 1 94.5 98 LEU B CA 1
ATOM 1588 C C . LEU B 1 98 ? 4.332 5.996 -6.18 1 94.5 98 LEU B C 1
ATOM 1590 O O . LEU B 1 98 ? 4.656 4.809 -6.203 1 94.5 98 LEU B O 1
ATOM 1594 N N . ASP B 1 99 ? 4.555 6.852 -7.176 1 92.94 99 ASP B N 1
ATOM 1595 C CA . ASP B 1 99 ? 5.27 6.402 -8.367 1 92.94 99 ASP B CA 1
ATOM 1596 C C . ASP B 1 99 ? 6.699 5.996 -8.031 1 92.94 99 ASP B C 1
ATOM 1598 O O . ASP B 1 99 ? 7.211 5.008 -8.555 1 92.94 99 ASP B O 1
ATOM 1602 N N . PHE B 1 100 ? 7.285 6.746 -7.168 1 93.31 100 PHE B N 1
ATOM 1603 C CA . PHE B 1 100 ? 8.672 6.492 -6.793 1 93.31 100 PHE B CA 1
ATOM 1604 C C . PHE B 1 100 ? 8.805 5.141 -6.102 1 93.31 100 PHE B C 1
ATOM 1606 O O . PHE B 1 100 ? 9.766 4.402 -6.34 1 93.31 100 PHE B O 1
ATOM 1613 N N . ILE B 1 101 ? 7.902 4.805 -5.246 1 92.62 101 ILE B N 1
ATOM 1614 C CA . ILE B 1 101 ? 7.988 3.559 -4.488 1 92.62 101 ILE B CA 1
ATOM 1615 C C . ILE B 1 101 ? 7.883 2.369 -5.441 1 92.62 101 ILE B C 1
ATOM 1617 O O . ILE B 1 101 ? 8.5 1.327 -5.215 1 92.62 101 ILE B O 1
ATOM 1621 N N . ILE B 1 102 ? 7.105 2.5 -6.57 1 93.19 102 ILE B N 1
ATOM 1622 C CA . ILE B 1 102 ? 6.836 1.389 -7.477 1 93.19 102 ILE B CA 1
ATOM 1623 C C . ILE B 1 102 ? 7.855 1.394 -8.617 1 93.19 102 ILE B C 1
ATOM 1625 O O . ILE B 1 102 ? 8.344 0.337 -9.023 1 93.19 102 ILE B O 1
ATOM 1629 N N . SER B 1 103 ? 8.21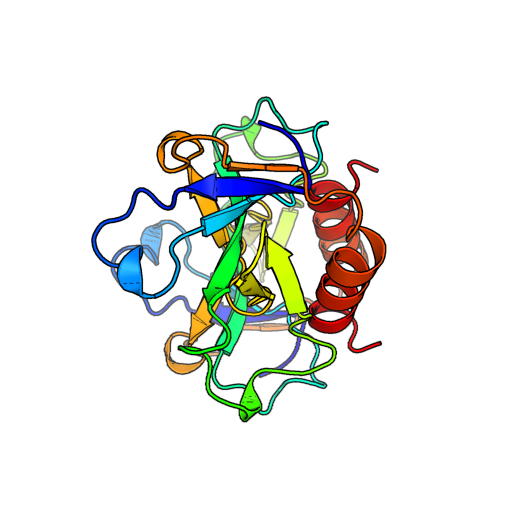9 2.572 -9.117 1 91 103 SER B N 1
ATOM 1630 C CA . SER B 1 103 ? 9.031 2.631 -10.328 1 91 103 SER B CA 1
ATOM 1631 C C . SER B 1 103 ? 10.43 3.172 -10.039 1 91 103 SER B C 1
ATOM 1633 O O . SER B 1 103 ? 11.336 3.039 -10.859 1 91 103 SER B O 1
ATOM 1635 N N . GLY B 1 104 ? 10.641 3.748 -8.883 1 85.19 104 GLY B N 1
ATOM 1636 C CA . GLY B 1 104 ? 11.922 4.332 -8.531 1 85.19 104 GLY B CA 1
ATOM 1637 C C . GLY B 1 104 ? 12.18 5.664 -9.219 1 85.19 104 GLY B C 1
ATOM 1638 O O . GLY B 1 104 ? 13.305 6.168 -9.203 1 85.19 104 GLY B O 1
ATOM 1639 N N . ILE B 1 105 ? 11.32 6.066 -10.07 1 76.31 105 ILE B N 1
ATOM 1640 C CA . ILE B 1 105 ? 11.539 7.328 -10.781 1 76.31 105 ILE B CA 1
ATOM 1641 C C . ILE B 1 105 ? 10.539 8.375 -10.289 1 76.31 105 ILE B C 1
ATOM 1643 O O . ILE B 1 105 ? 9.438 8.031 -9.844 1 76.31 105 ILE B O 1
#

pLDDT: mean 91.14, std 9.28, range [53.12, 98.06]